Protein AF-A0A644ZUY4-F1 (afdb_monomer_lite)

Organism: NCBI:txid1076179

Sequence (300 aa):
MKKKIIALFIAAILLTSCGQVSMSTPSVPTPTLTNTPTLLPIITLTPNPTPTVEIKTIDQIVCIDEGHLSEESNVGWLSHYMGSLNSEERNIGLVAIYTGNTIDGEFFYAYKPIEMKVKGCLKAGQTLILYMFDNEGKLAATLTGYFPAYTDSGDKLYRQGIFGTFTDELTGKDTPLQLYEDYASGDSLDHEYQTAGVNDDSLIDQAAMNFLIWSATDQKERVAQMIEYPIQVYFGGKRKWIENEAEFLSNYDSIFTTDFKETLKKAVPKHMFAKWSGIMLLSGEVWFNADGKVISLISR

Secondary structure (DSSP, 8-state):
--------------------------------------------------------SGGG------S-----S-TTPEEEEEEEESSSS--EEEEEEEETTEEEEEEEETTEEEEEEEEEEEETTTEEEEEEE-TTS-EEEEEEEE--SB-TTS-B-SSSEEEEEEEETTTTEEEEEEEEEEEEESSBTTBTTGGGT-S-HHHHHHHHHHHHHHHHTT-HHHHHHTEEEEEEEEETTEEEEE-SHHHHHHHHHHHS-HHHHHHHTT--SSS-EEETTEEEETTTTEEE-TTS-EEEEE--

Foldseek 3Di:
DDDDDDDDDDDDDDDDDDDDDDDDDDDDDDDDDPDDPPDDDPPPPDPDPDPPPPDFFQVVDDEDDPDDPPDDDQQQKWFKKFADWQDGDGFKIWTWHDDGQKIWTWIDTLLDPWIWTWIWGHDPLWWIKIFTAGPVRGGFKIWTWTFDQADPVRHGGNVQKIWGWIAGPVVRDITTIIIGGPDMGNAHNQGLAVQLVAPHVVQQLVLLVQLLVCLLVVVLQSNLVLADAQAWEAFPNDIDTQGHSVSCSVCVCRQSDPVLNVQSSSWRSPPFDYHNNFTAIDPRQWTAHNNSGTRYHYDD

pLDDT: mean 78.86, std 22.78, range [28.92, 98.69]

Radius of gyration: 30.03 Å; chains: 1; bounding box: 102×45×78 Å

Structure (mmCIF, N/CA/C/O backbone):
data_AF-A0A644ZUY4-F1
#
_entry.id   AF-A0A644ZUY4-F1
#
loop_
_atom_site.group_PDB
_atom_site.id
_atom_site.type_symbol
_atom_site.label_atom_id
_atom_site.label_alt_id
_atom_site.label_comp_id
_atom_site.label_asym_id
_atom_site.label_entity_id
_atom_site.label_seq_id
_atom_site.pdbx_PDB_ins_code
_atom_site.Cartn_x
_atom_site.Cartn_y
_atom_site.Cartn_z
_atom_site.occupancy
_atom_site.B_iso_or_equiv
_atom_site.auth_seq_id
_atom_site.auth_comp_id
_atom_site.auth_asym_id
_atom_site.auth_atom_id
_atom_site.pdbx_PDB_model_num
ATOM 1 N N . MET A 1 1 ? 24.274 28.456 37.823 1.00 34.94 1 MET A N 1
ATOM 2 C CA . MET A 1 1 ? 25.503 28.044 38.554 1.00 34.94 1 MET A CA 1
ATOM 3 C C . MET A 1 1 ? 25.678 26.548 38.294 1.00 34.94 1 MET A C 1
ATOM 5 O O . MET A 1 1 ? 24.718 25.850 38.541 1.00 34.94 1 MET A O 1
ATOM 9 N N . LYS A 1 2 ? 26.736 25.951 37.736 1.00 36.91 2 LYS A N 1
ATOM 10 C CA . LYS A 1 2 ? 28.136 26.300 37.445 1.00 36.91 2 LYS A CA 1
ATOM 11 C C . LYS A 1 2 ? 28.525 25.680 36.081 1.00 36.91 2 LYS A C 1
ATOM 13 O O . LYS A 1 2 ? 28.140 24.553 35.801 1.00 36.91 2 LYS A O 1
ATOM 18 N N . LYS A 1 3 ? 29.315 26.411 35.285 1.00 37.88 3 LYS A N 1
ATOM 19 C CA . LYS A 1 3 ? 30.086 25.941 34.113 1.00 37.88 3 LYS A CA 1
ATOM 20 C C . LYS A 1 3 ? 31.381 25.244 34.567 1.00 37.88 3 LYS A C 1
ATOM 22 O O . LYS A 1 3 ? 31.987 25.751 35.508 1.00 37.88 3 LYS A O 1
ATOM 27 N N . LYS A 1 4 ? 31.850 24.216 33.840 1.00 42.81 4 LYS A N 1
ATOM 28 C CA . LYS A 1 4 ? 33.272 23.821 33.612 1.00 42.81 4 LYS A CA 1
ATOM 29 C C . LYS A 1 4 ? 33.296 22.984 32.312 1.00 42.81 4 LYS A C 1
ATOM 31 O O . LYS A 1 4 ? 32.555 22.017 32.252 1.00 42.81 4 LYS A O 1
ATOM 36 N N . ILE A 1 5 ? 33.812 23.432 31.161 1.00 37.22 5 ILE A N 1
ATOM 37 C CA . ILE A 1 5 ? 35.198 23.709 30.706 1.00 37.22 5 ILE A CA 1
ATOM 38 C C . ILE A 1 5 ? 36.076 22.444 30.541 1.00 37.22 5 ILE A C 1
ATOM 40 O O . ILE A 1 5 ? 36.592 21.931 31.524 1.00 37.22 5 ILE A O 1
ATOM 44 N N . ILE A 1 6 ? 36.201 22.024 29.266 1.00 37.91 6 ILE A N 1
ATOM 45 C CA . ILE A 1 6 ? 37.397 21.722 28.432 1.00 37.91 6 ILE A CA 1
ATOM 46 C C . ILE A 1 6 ? 38.510 20.820 29.001 1.00 37.91 6 ILE A C 1
ATOM 48 O O . ILE A 1 6 ? 39.174 21.199 29.959 1.00 37.91 6 ILE A O 1
ATOM 52 N N . ALA A 1 7 ? 38.855 19.760 28.250 1.00 34.19 7 ALA A N 1
ATOM 53 C CA . ALA A 1 7 ? 40.250 19.404 27.943 1.00 34.19 7 ALA A CA 1
ATOM 54 C C . ALA A 1 7 ? 40.355 18.544 26.663 1.00 34.19 7 ALA A C 1
ATOM 56 O O . ALA A 1 7 ? 39.844 17.430 26.594 1.00 34.19 7 ALA A O 1
ATOM 57 N N . LEU A 1 8 ? 41.028 19.116 25.664 1.00 33.38 8 LEU A N 1
ATOM 58 C CA . LEU A 1 8 ? 41.489 18.538 24.401 1.00 33.38 8 LEU A CA 1
ATOM 59 C C . LEU A 1 8 ? 42.811 17.786 24.667 1.00 33.38 8 LEU A C 1
ATOM 61 O O . LEU A 1 8 ? 43.670 18.346 25.347 1.00 33.38 8 LEU A O 1
ATOM 65 N N . PHE A 1 9 ? 43.022 16.588 24.114 1.00 33.44 9 PHE A N 1
ATOM 66 C CA . PHE A 1 9 ? 44.341 15.937 24.101 1.00 33.44 9 PHE A CA 1
ATOM 67 C C . PHE A 1 9 ? 44.773 15.650 22.660 1.00 33.44 9 PHE A C 1
ATOM 69 O O . PHE A 1 9 ? 44.249 14.761 21.997 1.00 33.44 9 PHE A O 1
ATOM 76 N N . ILE A 1 10 ? 45.738 16.445 22.195 1.00 36.03 10 ILE A N 1
ATOM 77 C CA . ILE A 1 10 ? 46.526 16.230 20.981 1.00 36.03 10 ILE A CA 1
ATOM 78 C C . ILE A 1 10 ? 47.811 15.525 21.422 1.00 36.03 10 ILE A C 1
ATOM 80 O O . ILE A 1 10 ? 48.526 16.046 22.277 1.00 36.03 10 ILE A O 1
ATOM 84 N N . ALA A 1 11 ? 48.119 14.372 20.833 1.00 34.78 11 ALA A N 1
ATOM 85 C CA . ALA A 1 11 ? 49.417 13.719 20.970 1.00 34.78 11 ALA A CA 1
ATOM 86 C C . ALA A 1 11 ? 50.073 13.627 19.587 1.00 34.78 11 ALA A C 1
ATOM 88 O O . ALA A 1 11 ? 49.680 12.824 18.745 1.00 34.78 11 ALA A O 1
ATOM 89 N N . ALA A 1 12 ? 51.056 14.498 19.362 1.00 33.34 12 ALA A N 1
ATOM 90 C CA . ALA A 1 12 ? 51.972 14.453 18.233 1.00 33.34 12 ALA A CA 1
ATOM 91 C C . ALA A 1 12 ? 53.143 13.518 18.573 1.00 33.34 12 ALA A C 1
ATOM 93 O O . ALA A 1 12 ? 53.769 13.675 19.621 1.00 33.34 12 ALA A O 1
ATOM 94 N N . ILE A 1 13 ? 53.458 12.574 17.683 1.00 39.03 13 ILE A N 1
ATOM 95 C CA . ILE A 1 13 ? 54.671 11.751 17.761 1.00 39.03 13 ILE A CA 1
ATOM 96 C C . ILE A 1 13 ? 55.547 12.090 16.552 1.00 39.03 13 ILE A C 1
ATOM 98 O O . ILE A 1 13 ? 55.204 11.807 15.408 1.00 39.03 13 ILE A O 1
ATOM 102 N N . LEU A 1 14 ? 56.677 12.734 16.848 1.00 35.25 14 LEU A N 1
ATOM 103 C CA . LEU A 1 14 ? 57.824 12.955 15.971 1.00 35.25 14 LEU A CA 1
ATOM 104 C C . LEU A 1 14 ? 58.746 11.734 16.043 1.00 35.25 14 LEU A C 1
ATOM 106 O O . LEU A 1 14 ? 59.187 11.388 17.137 1.00 35.25 14 LEU A O 1
ATOM 110 N N . LEU A 1 15 ? 59.119 11.160 14.897 1.00 35.47 15 LEU A N 1
ATOM 111 C CA . LEU A 1 15 ? 60.299 10.297 14.776 1.00 35.47 15 LEU A CA 1
ATOM 112 C C . LEU A 1 15 ? 61.090 10.643 13.504 1.00 35.47 15 LEU A C 1
ATOM 114 O O . LEU A 1 15 ? 60.726 10.294 12.388 1.00 35.47 15 LEU A O 1
ATOM 118 N N . THR A 1 16 ? 62.139 11.431 13.748 1.00 36.72 16 THR A N 1
ATOM 119 C CA . THR A 1 16 ? 63.525 11.356 13.244 1.00 36.72 16 THR A CA 1
ATOM 120 C C . THR A 1 16 ? 63.824 10.730 11.879 1.00 36.72 16 THR A C 1
ATOM 122 O O . THR A 1 16 ? 63.635 9.538 11.646 1.00 36.72 16 THR A O 1
ATOM 125 N N . SER A 1 17 ? 64.464 11.556 11.047 1.00 32.34 17 SER A N 1
ATOM 126 C CA . SER A 1 17 ? 65.177 11.215 9.822 1.00 32.34 17 SER A CA 1
ATOM 127 C C . SER A 1 17 ? 66.491 10.465 10.085 1.00 32.34 17 SER A C 1
ATOM 129 O O . SER A 1 17 ? 67.258 10.816 10.978 1.00 32.34 17 SER A O 1
ATOM 131 N N . CYS A 1 18 ? 66.794 9.499 9.219 1.00 36.34 18 CYS A N 1
ATOM 132 C CA . CYS A 1 18 ? 68.151 9.032 8.945 1.00 36.34 18 CYS A CA 1
ATO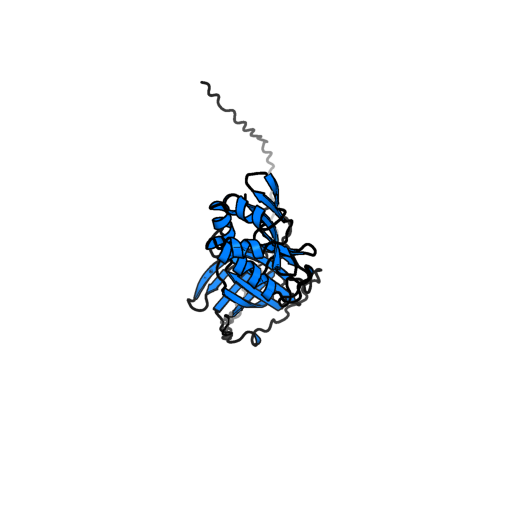M 133 C C . CYS A 1 18 ? 68.367 9.117 7.432 1.00 36.34 18 CYS A C 1
ATOM 135 O O . CYS A 1 18 ? 67.648 8.483 6.663 1.00 36.34 18 CYS A O 1
ATOM 137 N N . GLY A 1 19 ? 69.330 9.935 7.007 1.00 35.06 19 GLY A N 1
ATOM 138 C CA . GLY A 1 19 ? 69.799 9.978 5.626 1.00 35.06 19 GLY A CA 1
ATOM 139 C C . GLY A 1 19 ? 70.942 8.991 5.397 1.00 35.06 19 GLY A C 1
ATOM 140 O O . GLY A 1 19 ? 71.761 8.796 6.290 1.00 35.06 19 GLY A O 1
ATOM 141 N N . GLN A 1 20 ? 71.032 8.433 4.188 1.00 39.75 20 GLN A N 1
ATOM 142 C CA . GLN A 1 20 ? 72.274 7.920 3.595 1.00 39.75 20 GLN A CA 1
ATOM 143 C C . GLN A 1 20 ? 72.245 8.212 2.084 1.00 39.75 20 GLN A C 1
ATOM 145 O O . GLN A 1 20 ? 71.268 7.908 1.412 1.00 39.75 20 GLN A O 1
ATOM 150 N N . VAL A 1 21 ? 73.112 9.117 1.621 1.00 35.00 21 VAL A N 1
ATOM 151 C CA . VAL A 1 21 ? 74.404 8.876 0.940 1.00 35.00 21 VAL A CA 1
ATOM 152 C C . VAL A 1 21 ? 74.243 8.315 -0.478 1.00 35.00 21 VAL A C 1
ATOM 154 O O . VAL A 1 21 ? 73.931 7.152 -0.699 1.00 35.00 21 VAL A O 1
ATOM 157 N N . SER A 1 22 ? 74.522 9.212 -1.423 1.00 34.12 22 SER A N 1
ATOM 158 C CA . SER A 1 22 ? 74.685 8.996 -2.858 1.00 34.12 22 SER A CA 1
ATOM 159 C C . SER A 1 22 ? 75.974 8.220 -3.152 1.00 34.12 22 SER A C 1
ATOM 161 O O . SER A 1 22 ? 77.044 8.604 -2.677 1.00 34.12 22 SER A O 1
ATOM 163 N N . MET A 1 23 ? 75.882 7.171 -3.971 1.00 34.59 23 MET A N 1
ATOM 164 C CA . MET A 1 23 ? 77.017 6.619 -4.712 1.00 34.59 23 MET A CA 1
ATOM 165 C C . MET A 1 23 ? 76.659 6.557 -6.196 1.00 34.59 23 MET A C 1
ATOM 167 O O . MET A 1 23 ? 75.739 5.856 -6.612 1.00 34.59 23 MET A O 1
ATOM 171 N N . SER A 1 24 ? 77.401 7.328 -6.982 1.00 33.97 24 SER A N 1
ATOM 172 C CA . SER A 1 24 ? 77.383 7.348 -8.4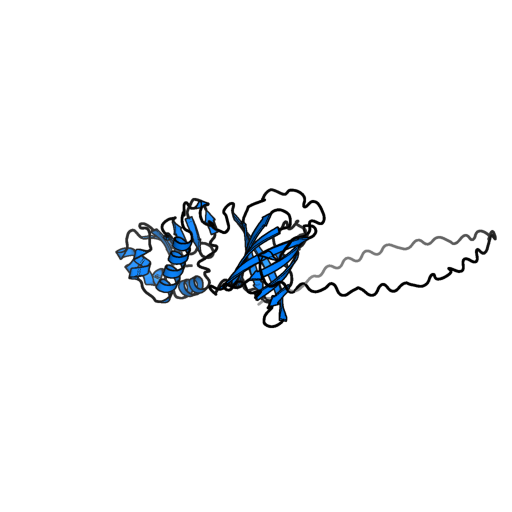37 1.00 33.97 24 SER A CA 1
ATOM 173 C C . SER A 1 24 ? 78.076 6.107 -9.004 1.00 33.97 24 SER A C 1
ATOM 175 O O . SER A 1 24 ? 79.171 5.742 -8.580 1.00 33.97 24 SER A O 1
ATOM 177 N N . THR A 1 25 ? 77.461 5.485 -10.009 1.00 36.12 25 THR A N 1
ATOM 178 C CA . THR A 1 25 ? 78.106 4.483 -10.872 1.00 36.12 25 THR A CA 1
ATOM 179 C C . THR A 1 25 ? 78.091 4.953 -12.332 1.00 36.12 25 THR A C 1
ATOM 181 O O . THR A 1 25 ? 77.241 5.770 -12.695 1.00 36.12 25 THR A O 1
ATOM 184 N N . PRO A 1 26 ? 79.069 4.530 -13.157 1.00 34.84 26 PRO A N 1
ATOM 185 C CA . PRO A 1 26 ? 79.367 5.155 -14.441 1.00 34.84 26 PRO A CA 1
ATOM 186 C C . PRO A 1 26 ? 78.439 4.683 -15.566 1.00 34.84 26 PRO A C 1
ATOM 188 O O . PRO A 1 26 ? 77.952 3.555 -15.579 1.00 34.84 26 PRO A O 1
ATOM 191 N N . SER A 1 27 ? 78.255 5.575 -16.534 1.00 34.84 27 SER A N 1
ATOM 192 C CA . SER A 1 27 ? 77.420 5.451 -17.725 1.00 34.84 27 SER A CA 1
ATOM 193 C C . SER A 1 27 ? 77.931 4.420 -18.741 1.00 34.84 27 SER A C 1
ATOM 195 O O . SER A 1 27 ? 79.080 4.465 -19.178 1.00 34.84 27 SER A O 1
ATOM 197 N N . VAL A 1 28 ? 77.026 3.549 -19.195 1.00 37.66 28 VAL A N 1
ATOM 198 C CA . VAL A 1 28 ? 77.184 2.692 -20.383 1.00 37.66 28 VAL A CA 1
ATOM 199 C C . VAL A 1 28 ? 76.315 3.276 -21.510 1.00 37.66 28 VAL A C 1
ATOM 201 O O . VAL A 1 28 ? 75.136 3.533 -21.262 1.00 37.66 28 VAL A O 1
ATOM 204 N N . PRO A 1 29 ? 76.834 3.520 -22.731 1.00 42.44 29 PRO A N 1
ATOM 205 C CA . PRO A 1 29 ? 76.048 4.108 -23.812 1.00 42.44 29 PRO A CA 1
ATOM 206 C C . PRO A 1 29 ? 75.476 3.027 -24.734 1.00 42.44 29 PRO A C 1
ATOM 208 O O . PRO A 1 29 ? 76.241 2.287 -25.350 1.00 42.44 29 PRO A O 1
ATOM 211 N N . THR A 1 30 ? 74.151 2.942 -24.892 1.00 30.55 30 THR A N 1
ATOM 212 C CA . THR A 1 30 ? 73.496 2.229 -26.016 1.00 30.55 30 THR A CA 1
ATOM 213 C C . THR A 1 30 ? 71.993 2.568 -26.076 1.00 30.55 30 THR A C 1
ATOM 215 O O . THR A 1 30 ? 71.407 2.869 -25.041 1.00 30.55 30 THR A O 1
ATOM 218 N N . PRO A 1 31 ? 71.308 2.376 -27.214 1.00 33.66 31 PRO A N 1
ATOM 219 C CA . PRO A 1 31 ? 71.298 3.169 -28.440 1.00 33.66 31 PRO A CA 1
ATOM 220 C C . PRO A 1 31 ? 69.996 3.992 -28.584 1.00 33.66 31 PRO A C 1
ATOM 222 O O . PRO A 1 31 ? 68.940 3.630 -28.069 1.00 33.66 31 PRO A O 1
ATOM 225 N N . THR A 1 32 ? 70.044 5.080 -29.351 1.00 34.19 32 THR A N 1
ATOM 226 C CA . THR A 1 32 ? 68.862 5.877 -29.709 1.00 34.19 32 THR A CA 1
ATOM 227 C C . THR A 1 32 ? 67.958 5.095 -30.668 1.00 34.19 32 THR A C 1
ATOM 229 O O . THR A 1 32 ? 68.293 4.925 -31.839 1.00 34.19 32 THR A O 1
ATOM 232 N N . LEU A 1 33 ? 66.803 4.631 -30.185 1.00 33.84 33 LEU A N 1
ATOM 233 C CA . LEU A 1 33 ? 65.704 4.149 -31.024 1.00 33.84 33 LEU A CA 1
ATOM 234 C C . LEU A 1 33 ? 64.798 5.331 -31.379 1.00 33.84 33 LEU A C 1
ATOM 236 O O . LEU A 1 33 ? 63.979 5.776 -30.574 1.00 33.84 33 LEU A O 1
ATOM 240 N N . THR A 1 34 ? 64.946 5.840 -32.598 1.00 35.91 34 THR A N 1
ATOM 241 C CA . THR A 1 34 ? 64.038 6.827 -33.188 1.00 35.91 34 THR A CA 1
ATOM 242 C C . THR A 1 34 ? 62.746 6.126 -33.610 1.00 35.91 34 THR A C 1
ATOM 244 O O . THR A 1 34 ? 62.565 5.777 -34.772 1.00 35.91 34 THR A O 1
ATOM 247 N N . ASN A 1 35 ? 61.842 5.893 -32.660 1.00 37.97 35 ASN A N 1
ATOM 248 C CA . ASN A 1 35 ? 60.468 5.510 -32.969 1.00 37.97 35 ASN A CA 1
ATOM 249 C C . ASN A 1 35 ? 59.653 6.786 -33.188 1.00 37.97 35 ASN A C 1
ATOM 251 O O . ASN A 1 35 ? 59.146 7.383 -32.242 1.00 37.97 35 ASN A O 1
ATOM 255 N N . THR A 1 36 ? 59.541 7.219 -34.441 1.00 37.97 36 THR A N 1
ATOM 256 C CA . THR A 1 36 ? 58.477 8.137 -34.855 1.00 37.97 36 THR A CA 1
ATOM 257 C C . THR A 1 36 ? 57.190 7.317 -34.964 1.00 37.97 36 THR A C 1
ATOM 259 O O . THR A 1 36 ? 57.112 6.470 -35.855 1.00 37.97 36 THR A O 1
ATOM 262 N N . PRO A 1 37 ? 56.176 7.510 -34.102 1.00 36.94 37 PRO A N 1
ATOM 263 C CA . PRO A 1 37 ? 54.881 6.894 -34.332 1.00 36.94 37 PRO A CA 1
ATOM 264 C C . PRO A 1 37 ? 54.262 7.550 -35.568 1.00 36.94 37 PRO A C 1
ATOM 266 O O . PRO A 1 37 ? 53.928 8.735 -35.565 1.00 36.94 37 PRO A O 1
ATOM 269 N N . THR A 1 38 ? 54.131 6.790 -36.652 1.00 36.50 38 THR A N 1
ATOM 270 C CA . THR A 1 38 ? 53.271 7.172 -37.770 1.00 36.50 38 THR A CA 1
ATOM 271 C C . THR A 1 38 ? 51.838 7.176 -37.246 1.00 36.50 38 THR A C 1
ATOM 273 O O . THR A 1 38 ? 51.263 6.120 -36.990 1.00 36.50 38 THR A O 1
ATOM 276 N N . LEU A 1 39 ? 51.282 8.369 -37.023 1.00 34.56 39 LEU A N 1
ATOM 277 C CA . LEU A 1 39 ? 49.869 8.552 -36.706 1.00 34.56 39 LEU A CA 1
ATOM 278 C C . LEU A 1 39 ? 49.050 7.997 -37.877 1.00 34.56 39 LEU A C 1
ATOM 280 O O . LEU A 1 39 ? 48.973 8.613 -38.939 1.00 34.56 39 LEU A O 1
ATOM 284 N N . LEU A 1 40 ? 48.460 6.815 -37.691 1.00 37.16 40 LEU A N 1
ATOM 285 C CA . LEU A 1 40 ? 47.359 6.367 -38.534 1.00 37.16 40 LEU A CA 1
ATOM 286 C C . LEU A 1 40 ? 46.214 7.382 -38.381 1.00 37.16 40 LEU A C 1
ATOM 288 O O . LEU A 1 40 ? 45.995 7.877 -37.271 1.00 37.16 40 LEU A O 1
ATOM 292 N N . PRO A 1 41 ? 45.494 7.723 -39.463 1.00 36.84 41 PRO A N 1
ATOM 293 C CA . PRO A 1 41 ? 44.381 8.653 -39.375 1.00 36.84 41 PRO A CA 1
ATOM 294 C C . PRO A 1 41 ? 43.359 8.124 -38.367 1.00 36.84 41 PRO A C 1
ATOM 296 O O . PRO A 1 41 ? 42.880 6.996 -38.478 1.00 36.84 41 PRO A O 1
ATOM 299 N N . ILE A 1 42 ? 43.046 8.953 -37.371 1.00 32.31 42 ILE A N 1
ATOM 300 C CA . ILE A 1 42 ? 41.944 8.724 -36.442 1.00 32.31 42 ILE A CA 1
ATOM 301 C C . ILE A 1 42 ? 40.672 8.728 -37.288 1.00 32.31 42 ILE A C 1
ATOM 303 O O . ILE A 1 42 ? 40.206 9.785 -37.711 1.00 32.31 42 ILE A O 1
ATOM 307 N N . ILE A 1 43 ? 40.123 7.546 -37.565 1.00 30.97 43 ILE A N 1
ATOM 308 C CA . ILE A 1 43 ? 38.757 7.428 -38.065 1.00 30.97 43 ILE A CA 1
ATOM 309 C C . ILE A 1 43 ? 37.873 7.868 -36.904 1.00 30.97 43 ILE A C 1
ATOM 311 O O . ILE A 1 43 ? 37.665 7.130 -35.943 1.00 30.97 43 ILE A O 1
ATOM 315 N N . THR A 1 44 ? 37.409 9.112 -36.958 1.00 28.92 44 THR A N 1
ATOM 316 C CA . THR A 1 44 ? 36.373 9.603 -36.059 1.00 28.92 44 THR A CA 1
ATOM 317 C C . THR A 1 44 ? 35.096 8.862 -36.435 1.00 28.92 44 THR A C 1
ATOM 319 O O . THR A 1 44 ? 34.416 9.229 -37.389 1.00 28.92 44 THR A O 1
ATOM 322 N N . LEU A 1 45 ? 34.802 7.767 -35.734 1.00 30.41 45 LEU A N 1
ATOM 323 C CA . LEU A 1 45 ? 33.467 7.189 -35.755 1.00 30.41 45 LEU A CA 1
ATOM 324 C C . LEU A 1 45 ? 32.564 8.210 -35.067 1.00 30.41 45 LEU A C 1
ATOM 326 O O . LEU A 1 45 ? 32.542 8.318 -33.843 1.00 30.41 45 LEU A O 1
ATOM 330 N N . THR A 1 46 ? 31.872 9.019 -35.863 1.00 31.61 46 THR A N 1
ATOM 331 C CA . THR A 1 46 ? 30.707 9.753 -35.385 1.00 31.61 46 THR A CA 1
ATOM 332 C C . THR A 1 46 ? 29.752 8.728 -34.771 1.00 31.61 46 THR A C 1
ATOM 334 O O . THR A 1 46 ? 29.420 7.752 -35.451 1.00 31.61 46 THR A O 1
ATOM 337 N N . PRO A 1 47 ? 29.320 8.886 -33.504 1.00 35.03 47 PRO A N 1
ATOM 338 C CA . PRO A 1 47 ? 28.265 8.043 -32.971 1.00 35.03 47 PRO A CA 1
ATOM 339 C C . PRO A 1 47 ? 27.040 8.272 -33.852 1.00 35.03 47 PRO A C 1
ATOM 341 O O . PRO A 1 47 ? 26.498 9.376 -33.919 1.00 35.03 47 PRO A O 1
ATOM 344 N N . ASN A 1 48 ? 26.666 7.240 -34.602 1.00 31.30 48 ASN A N 1
ATOM 345 C CA . ASN A 1 48 ? 25.412 7.217 -35.329 1.00 31.30 48 ASN A CA 1
ATOM 346 C C . ASN A 1 48 ? 24.311 7.437 -34.278 1.00 31.30 48 ASN A C 1
ATOM 348 O O . ASN A 1 48 ? 24.322 6.704 -33.284 1.00 31.30 48 ASN A O 1
ATOM 352 N N . PRO A 1 49 ? 23.423 8.439 -34.408 1.00 34.94 49 PRO A N 1
ATOM 353 C CA . PRO A 1 49 ? 22.338 8.601 -33.456 1.00 34.94 49 PRO A CA 1
ATOM 354 C C . PRO A 1 49 ? 21.523 7.313 -33.480 1.00 34.94 49 PRO A C 1
ATOM 356 O O . PRO A 1 49 ? 20.923 6.967 -34.499 1.00 34.94 49 PRO A O 1
ATOM 359 N N . THR A 1 50 ? 21.557 6.571 -32.374 1.00 33.94 50 THR A N 1
ATOM 360 C CA . THR A 1 50 ? 20.640 5.461 -32.148 1.00 33.94 50 THR A CA 1
ATOM 361 C C . THR A 1 50 ? 19.240 6.014 -32.395 1.00 33.94 50 THR A C 1
ATOM 363 O O . THR A 1 50 ? 18.885 7.001 -31.746 1.00 33.94 50 THR A O 1
ATOM 366 N N . PRO A 1 51 ? 18.463 5.473 -33.350 1.00 35.06 51 PRO A N 1
ATOM 367 C CA . PRO A 1 51 ? 17.101 5.929 -33.540 1.00 35.06 51 PRO A CA 1
ATOM 368 C C . PRO A 1 51 ? 16.370 5.715 -32.218 1.00 35.06 51 PRO A C 1
ATOM 370 O O . PRO A 1 51 ? 16.254 4.583 -31.747 1.00 35.06 51 PRO A O 1
ATOM 373 N N . THR A 1 52 ? 15.941 6.809 -31.592 1.00 40.72 52 THR A N 1
ATOM 374 C CA . THR A 1 52 ? 15.072 6.770 -30.423 1.00 40.72 52 THR A CA 1
ATOM 375 C C . THR A 1 52 ? 13.782 6.112 -30.887 1.00 40.72 52 THR A C 1
ATOM 377 O O . THR A 1 52 ? 12.979 6.730 -31.584 1.00 40.72 52 THR A O 1
ATOM 380 N N . VAL A 1 53 ? 13.632 4.818 -30.612 1.00 52.22 53 VAL A N 1
ATOM 381 C CA . VAL A 1 53 ? 12.382 4.107 -30.866 1.00 52.22 53 VAL A CA 1
ATOM 382 C C . VAL A 1 53 ? 11.334 4.800 -30.005 1.00 52.22 53 VAL A C 1
ATOM 384 O O . VAL A 1 53 ? 11.418 4.768 -28.781 1.00 52.22 53 VAL A O 1
ATOM 387 N N . GLU A 1 54 ? 10.394 5.492 -30.645 1.00 67.00 54 GLU A N 1
ATOM 388 C CA . GLU A 1 54 ? 9.244 6.091 -29.974 1.00 67.00 54 GLU A CA 1
ATOM 389 C C . GLU A 1 54 ? 8.364 4.934 -29.480 1.00 67.00 54 GLU A C 1
ATOM 391 O O . GLU A 1 54 ? 7.630 4.325 -30.260 1.00 67.00 54 GLU A O 1
ATOM 396 N N . ILE A 1 55 ? 8.511 4.561 -28.207 1.00 67.38 55 ILE A N 1
ATOM 397 C CA . ILE A 1 55 ? 7.716 3.500 -27.583 1.00 67.38 55 ILE A CA 1
ATOM 398 C C . ILE A 1 55 ? 6.291 4.028 -27.424 1.00 67.38 55 ILE A C 1
ATOM 400 O O . ILE A 1 55 ? 6.057 5.002 -26.713 1.00 67.38 55 ILE A O 1
ATOM 404 N N . LYS A 1 56 ? 5.336 3.393 -28.106 1.00 66.56 56 LYS A N 1
ATOM 405 C CA . LYS A 1 56 ? 3.918 3.783 -28.090 1.00 66.56 56 LYS A CA 1
ATOM 406 C C . LYS A 1 56 ? 3.068 2.882 -27.214 1.00 66.56 56 LYS A C 1
ATOM 408 O O . LYS A 1 56 ? 2.063 3.351 -26.697 1.00 66.56 56 LYS A O 1
ATOM 413 N N . THR A 1 57 ? 3.448 1.615 -27.060 1.00 79.75 57 THR A N 1
ATOM 414 C CA . THR A 1 57 ? 2.667 0.625 -26.309 1.00 79.75 57 THR A CA 1
ATOM 415 C C . THR A 1 57 ? 3.564 -0.296 -25.492 1.00 79.75 57 THR A C 1
ATOM 417 O O . THR A 1 57 ? 4.706 -0.564 -25.868 1.00 79.75 57 THR A O 1
ATOM 420 N N . ILE A 1 58 ? 3.010 -0.848 -24.412 1.00 81.94 58 ILE A N 1
ATOM 421 C CA . ILE A 1 58 ? 3.707 -1.765 -23.499 1.00 81.94 58 ILE A CA 1
ATOM 422 C C . ILE A 1 58 ? 4.320 -2.981 -24.220 1.00 81.94 58 ILE A C 1
ATOM 424 O O . ILE A 1 58 ? 5.448 -3.379 -23.936 1.00 81.94 58 ILE A O 1
ATOM 428 N N . ASP A 1 59 ? 3.645 -3.515 -25.240 1.00 82.38 59 ASP A N 1
ATOM 429 C CA . ASP A 1 59 ? 4.102 -4.693 -25.995 1.00 82.38 59 ASP A CA 1
ATOM 430 C C . ASP A 1 59 ? 5.343 -4.456 -26.867 1.00 82.38 59 ASP A C 1
ATOM 432 O O . ASP A 1 59 ? 5.972 -5.409 -27.322 1.00 82.38 59 ASP A O 1
ATOM 436 N N . GLN A 1 60 ? 5.719 -3.198 -27.107 1.00 82.56 60 GLN A N 1
ATOM 437 C CA . GLN A 1 60 ? 6.900 -2.862 -27.908 1.00 82.56 60 GLN A CA 1
ATOM 438 C C . GLN A 1 60 ? 8.205 -2.954 -27.109 1.00 82.56 60 GLN A C 1
ATOM 440 O O . GLN A 1 60 ? 9.287 -2.888 -27.695 1.00 82.56 60 GLN A O 1
ATOM 445 N N . ILE A 1 61 ? 8.124 -3.104 -25.785 1.00 83.12 61 ILE A N 1
ATOM 446 C CA . ILE A 1 61 ? 9.295 -3.189 -24.915 1.00 83.12 61 ILE A CA 1
ATOM 447 C C . ILE A 1 61 ? 9.824 -4.622 -24.928 1.00 83.12 61 ILE A C 1
ATOM 449 O O . ILE A 1 61 ? 9.174 -5.547 -24.438 1.00 83.12 61 ILE A O 1
ATOM 453 N N . VAL A 1 62 ? 11.031 -4.784 -25.470 1.00 81.81 62 VAL A N 1
ATOM 454 C CA . VAL A 1 62 ? 11.754 -6.058 -25.532 1.00 81.81 62 VAL A CA 1
ATOM 455 C C . VAL A 1 62 ? 13.114 -5.895 -24.864 1.00 81.81 62 VAL A C 1
ATOM 457 O O . VAL A 1 62 ? 13.923 -5.060 -25.274 1.00 81.81 62 VAL A O 1
ATOM 460 N N . CYS A 1 63 ? 13.380 -6.712 -23.847 1.00 82.50 63 CYS A N 1
ATOM 461 C CA . CYS A 1 63 ? 14.646 -6.706 -23.127 1.00 82.50 63 CYS A CA 1
ATOM 462 C C . CYS A 1 63 ? 15.648 -7.637 -23.805 1.00 82.50 63 CYS A C 1
ATOM 464 O O . CYS A 1 63 ? 15.470 -8.853 -23.828 1.00 82.50 63 CYS A O 1
ATOM 466 N N . ILE A 1 64 ? 16.717 -7.069 -24.359 1.00 73.19 64 ILE A N 1
ATOM 467 C CA . ILE A 1 64 ? 17.807 -7.856 -24.942 1.00 73.19 64 ILE A CA 1
ATOM 468 C C . ILE A 1 64 ? 18.646 -8.429 -23.796 1.00 73.19 64 ILE A C 1
ATOM 470 O O . ILE A 1 64 ? 19.058 -7.699 -22.893 1.00 73.19 64 ILE A O 1
ATOM 474 N N . ASP A 1 65 ? 18.852 -9.743 -23.811 1.00 63.06 65 ASP A N 1
ATOM 475 C CA . ASP A 1 65 ? 19.670 -10.444 -22.825 1.00 63.06 65 ASP A CA 1
ATOM 476 C C . ASP A 1 65 ? 21.161 -10.212 -23.129 1.00 63.06 65 ASP A C 1
ATOM 478 O O . ASP A 1 65 ? 21.653 -10.597 -24.190 1.00 63.06 65 ASP A O 1
ATOM 482 N N . GLU A 1 66 ? 21.872 -9.538 -22.221 1.00 56.72 66 GLU A N 1
ATOM 483 C CA . GLU A 1 66 ? 23.310 -9.245 -22.353 1.00 56.72 66 GLU A CA 1
ATOM 484 C C . GLU A 1 66 ? 24.194 -10.190 -21.517 1.00 56.72 66 GLU A C 1
ATOM 486 O O . GLU A 1 66 ? 25.403 -9.980 -21.412 1.00 56.72 66 GLU A O 1
ATOM 491 N N . GLY A 1 67 ? 23.629 -11.267 -20.961 1.00 52.09 67 GLY A N 1
ATOM 492 C CA . GLY A 1 67 ? 24.383 -12.295 -20.244 1.00 52.09 67 GLY A CA 1
ATOM 493 C C . GLY A 1 67 ? 23.829 -12.588 -18.854 1.00 52.09 67 GLY A C 1
ATOM 494 O O . GLY A 1 67 ? 23.242 -11.726 -18.203 1.00 52.09 67 GLY A O 1
ATOM 495 N N . HIS A 1 68 ? 24.039 -13.838 -18.424 1.00 45.72 68 HIS A N 1
ATOM 496 C CA . HIS A 1 68 ? 23.437 -14.466 -17.246 1.00 45.72 68 HIS A CA 1
ATOM 497 C C . HIS A 1 68 ? 23.379 -13.557 -16.013 1.00 45.72 68 HIS A C 1
ATOM 499 O O . HIS A 1 68 ? 24.383 -13.312 -15.342 1.00 45.72 68 HIS A O 1
ATOM 505 N N . LEU A 1 69 ? 22.158 -13.151 -15.672 1.00 50.50 69 LEU A N 1
ATOM 506 C CA . LEU A 1 69 ? 21.805 -12.753 -14.320 1.00 50.50 69 LEU A CA 1
ATOM 507 C C . LEU A 1 69 ? 21.919 -14.011 -13.456 1.00 50.50 69 LEU A C 1
ATOM 509 O O . LEU A 1 69 ? 21.197 -14.981 -13.681 1.00 50.50 69 LEU A O 1
ATOM 513 N N . SER A 1 70 ? 22.881 -14.032 -12.535 1.00 46.97 70 SER A N 1
ATOM 514 C CA . SER A 1 70 ? 23.059 -15.146 -11.606 1.00 46.97 70 SER A CA 1
ATOM 515 C C . SER A 1 70 ? 21.749 -15.406 -10.863 1.00 46.97 70 SER A C 1
ATOM 517 O O . SER A 1 70 ? 21.176 -14.482 -10.286 1.00 46.97 70 SER A O 1
ATOM 519 N N . GLU A 1 71 ? 21.283 -16.655 -10.921 1.00 53.28 71 GLU A N 1
ATOM 520 C CA . GLU A 1 71 ? 20.108 -17.152 -10.208 1.00 53.28 71 GLU A CA 1
ATOM 521 C C . GLU A 1 71 ? 20.168 -16.749 -8.729 1.00 53.28 71 GLU A C 1
ATOM 523 O O . GLU A 1 71 ? 21.015 -17.240 -7.984 1.00 53.28 71 GLU A O 1
ATOM 528 N N . GLU A 1 72 ? 19.260 -15.878 -8.288 1.00 50.88 72 GLU A N 1
ATOM 529 C CA . GLU A 1 72 ? 19.064 -15.581 -6.868 1.00 50.88 72 GLU A CA 1
ATOM 530 C C . GLU A 1 72 ? 17.569 -15.650 -6.512 1.00 50.88 72 GLU A C 1
ATOM 532 O O . GLU A 1 72 ? 16.769 -14.778 -6.841 1.00 50.88 72 GLU A O 1
ATOM 537 N N . SER A 1 73 ? 17.231 -16.787 -5.896 1.00 46.41 73 SER A N 1
ATOM 538 C CA . SER A 1 73 ? 16.180 -17.146 -4.921 1.00 46.41 73 SER A CA 1
ATOM 539 C C . SER A 1 73 ? 14.741 -16.606 -4.954 1.00 46.41 73 SER A C 1
ATOM 541 O O . SER A 1 73 ? 13.926 -17.220 -4.278 1.00 46.41 73 SER A O 1
ATOM 543 N N . ASN A 1 74 ? 14.368 -15.576 -5.715 1.00 52.31 74 ASN A N 1
ATOM 544 C CA . ASN A 1 74 ? 13.024 -14.967 -5.638 1.00 52.31 74 ASN A CA 1
ATOM 545 C C . ASN A 1 74 ? 12.376 -14.717 -7.014 1.00 52.31 74 ASN A C 1
ATOM 547 O O . ASN A 1 74 ? 11.599 -13.778 -7.182 1.00 52.31 74 ASN A O 1
ATOM 551 N N . VAL A 1 75 ? 12.689 -15.539 -8.023 1.00 55.66 75 VAL A N 1
ATOM 552 C CA . VAL A 1 75 ? 11.987 -15.467 -9.317 1.00 55.66 75 VAL A CA 1
ATOM 553 C C . VAL A 1 75 ? 10.488 -15.661 -9.071 1.00 55.66 75 VAL A C 1
ATOM 555 O O . VAL A 1 75 ? 10.083 -16.660 -8.479 1.00 55.66 75 VAL A O 1
ATOM 558 N N . GLY A 1 76 ? 9.683 -14.693 -9.507 1.00 64.69 76 GLY A N 1
ATOM 559 C CA . GLY A 1 76 ? 8.229 -14.719 -9.354 1.00 64.69 76 GLY A CA 1
ATOM 560 C C . GLY A 1 76 ? 7.671 -14.103 -8.066 1.00 64.69 76 GLY A C 1
ATOM 561 O O . GLY A 1 76 ? 6.457 -14.101 -7.915 1.00 64.69 76 GLY A O 1
ATOM 562 N N . TRP A 1 77 ? 8.505 -13.577 -7.162 1.00 81.69 77 TRP A N 1
ATOM 563 C CA . TRP A 1 77 ? 8.023 -12.793 -6.016 1.00 81.69 77 TRP A CA 1
ATOM 564 C C . TRP A 1 77 ? 7.794 -11.334 -6.415 1.00 81.69 77 TRP A C 1
ATOM 566 O O . TRP A 1 77 ? 8.541 -10.777 -7.225 1.00 81.69 77 TRP A O 1
ATOM 576 N N . LEU A 1 78 ? 6.798 -10.708 -5.796 1.00 88.62 78 LEU A N 1
ATOM 577 C CA . LEU A 1 78 ? 6.588 -9.268 -5.861 1.00 88.62 78 LEU A CA 1
ATOM 578 C C . LEU A 1 78 ? 7.517 -8.578 -4.866 1.00 88.62 78 LEU A C 1
ATOM 580 O O . LEU A 1 78 ? 7.453 -8.848 -3.664 1.00 88.62 78 LEU A O 1
ATOM 584 N N . SER A 1 79 ? 8.338 -7.657 -5.357 1.00 90.19 79 SER A N 1
ATOM 585 C CA . SER A 1 79 ? 9.055 -6.691 -4.528 1.00 90.19 79 SER A CA 1
ATOM 586 C C . SER A 1 79 ? 8.247 -5.402 -4.456 1.00 90.19 79 SER A C 1
ATOM 588 O O . SER A 1 79 ? 8.000 -4.762 -5.481 1.00 90.19 79 SER A O 1
ATOM 590 N N . HIS A 1 80 ? 7.865 -5.015 -3.243 1.00 91.00 80 HIS A N 1
ATOM 591 C CA . HIS A 1 80 ? 7.148 -3.778 -2.965 1.00 91.00 80 HIS A CA 1
ATOM 592 C C . HIS A 1 80 ? 8.140 -2.712 -2.536 1.00 91.00 80 HIS A C 1
ATOM 594 O O . HIS A 1 80 ? 8.883 -2.880 -1.570 1.00 91.00 80 HIS A O 1
ATOM 600 N N . TYR A 1 81 ? 8.148 -1.600 -3.254 1.00 92.19 81 TYR A N 1
ATOM 601 C CA . TYR A 1 81 ? 9.005 -0.459 -2.994 1.00 92.19 81 TYR A CA 1
ATOM 602 C C . TYR A 1 81 ? 8.172 0.758 -2.642 1.00 92.19 81 TYR A C 1
ATOM 604 O O . TYR A 1 81 ? 7.166 1.038 -3.287 1.00 92.19 81 TYR A O 1
ATOM 612 N N . MET A 1 82 ? 8.660 1.543 -1.689 1.00 90.50 82 MET A N 1
ATOM 613 C CA . MET A 1 82 ? 8.076 2.822 -1.307 1.00 90.50 82 MET A CA 1
ATOM 614 C C . MET A 1 82 ? 9.158 3.891 -1.254 1.00 90.50 82 MET A C 1
ATOM 616 O O . MET A 1 82 ? 10.277 3.653 -0.792 1.00 90.50 82 MET A O 1
ATOM 620 N N . GLY A 1 83 ? 8.829 5.101 -1.685 1.00 91.19 83 GLY A N 1
ATOM 621 C CA . GLY A 1 83 ? 9.800 6.182 -1.709 1.00 91.19 83 GLY A CA 1
ATOM 622 C C . GLY A 1 83 ? 9.249 7.464 -2.293 1.00 91.19 83 GLY A C 1
ATOM 623 O O . GLY A 1 83 ? 8.059 7.751 -2.161 1.00 91.19 83 GLY A O 1
ATOM 624 N N . SER A 1 84 ? 10.123 8.262 -2.885 1.00 91.38 84 SER A N 1
ATOM 625 C CA . SER A 1 84 ? 9.853 9.666 -3.141 1.00 91.38 84 SER A CA 1
ATOM 626 C C . SER A 1 84 ? 10.418 10.171 -4.464 1.00 91.38 84 SER A C 1
ATOM 628 O O . SER A 1 84 ? 11.438 9.709 -4.981 1.00 91.38 84 SER A O 1
ATOM 630 N N . LEU A 1 85 ? 9.747 11.201 -4.977 1.00 90.00 85 LEU A N 1
ATOM 631 C CA . LEU A 1 85 ? 10.249 12.094 -6.017 1.00 90.00 85 LEU A CA 1
ATOM 632 C C . LEU A 1 85 ? 10.706 13.407 -5.370 1.00 90.00 85 LEU A C 1
ATOM 634 O O . LEU A 1 85 ? 9.885 14.104 -4.772 1.00 90.00 85 LEU A O 1
ATOM 638 N N . ASN A 1 86 ? 11.986 13.771 -5.505 1.00 82.81 86 ASN A N 1
ATOM 639 C CA . ASN A 1 86 ? 12.543 15.061 -5.051 1.00 82.81 86 ASN A CA 1
ATOM 640 C C . ASN A 1 86 ? 12.286 15.454 -3.574 1.00 82.81 86 ASN A C 1
ATOM 642 O O . ASN A 1 86 ? 12.354 16.635 -3.231 1.00 82.81 86 ASN A O 1
ATOM 646 N N . SER A 1 87 ? 11.982 14.509 -2.685 1.00 71.94 87 SER A N 1
ATOM 647 C CA . SER A 1 87 ? 11.725 14.793 -1.266 1.00 71.94 87 SER A CA 1
ATOM 648 C C . SER A 1 87 ? 12.079 13.598 -0.383 1.00 71.94 87 SER A C 1
ATOM 650 O O . SER A 1 87 ? 12.454 12.552 -0.897 1.00 71.94 87 SER A O 1
ATOM 652 N N . GLU A 1 88 ? 11.950 13.726 0.934 1.00 61.22 88 GLU A N 1
ATOM 653 C CA . GLU A 1 88 ? 12.046 12.588 1.864 1.00 61.22 88 GLU A CA 1
ATOM 654 C C . GLU A 1 88 ? 10.671 11.961 2.165 1.00 61.22 88 GLU A C 1
ATOM 656 O O . GLU A 1 88 ? 10.578 10.943 2.851 1.00 61.22 88 GLU A O 1
ATOM 661 N N . GLU A 1 89 ? 9.581 12.546 1.656 1.00 67.44 89 GLU A N 1
ATOM 662 C CA . GLU A 1 89 ? 8.231 12.044 1.901 1.00 67.44 89 GLU A CA 1
ATOM 663 C C . GLU A 1 89 ? 7.920 10.870 0.975 1.00 67.44 89 GLU A C 1
ATOM 665 O O . GLU A 1 89 ? 7.908 11.019 -0.249 1.00 67.44 89 GLU A O 1
ATOM 670 N N . ARG A 1 90 ? 7.615 9.705 1.564 1.00 71.44 90 ARG A N 1
ATOM 671 C CA . ARG A 1 90 ? 7.167 8.527 0.814 1.00 71.44 90 ARG A CA 1
ATOM 672 C C . ARG A 1 90 ? 5.815 8.823 0.161 1.00 71.44 90 ARG A C 1
ATOM 674 O O . ARG A 1 90 ? 4.786 8.822 0.835 1.00 71.44 90 ARG A O 1
ATOM 681 N N . ASN A 1 91 ? 5.833 9.148 -1.127 1.00 82.12 91 ASN A N 1
ATOM 682 C CA . ASN A 1 91 ? 4.674 9.594 -1.899 1.00 82.12 91 ASN A CA 1
ATOM 683 C C . ASN A 1 91 ? 4.451 8.788 -3.184 1.00 82.12 91 ASN A C 1
ATOM 685 O O . ASN A 1 91 ? 3.458 9.020 -3.876 1.00 82.12 91 ASN A O 1
ATOM 689 N N . ILE A 1 92 ? 5.340 7.843 -3.480 1.00 90.56 92 ILE A N 1
ATOM 690 C CA . ILE A 1 92 ? 5.246 6.914 -4.602 1.00 90.56 92 ILE A CA 1
ATOM 691 C C . ILE A 1 92 ? 5.554 5.493 -4.138 1.00 90.56 92 ILE A C 1
ATOM 693 O O . ILE A 1 92 ? 6.268 5.294 -3.148 1.00 90.56 92 ILE A O 1
ATOM 697 N N . GLY A 1 93 ? 5.044 4.526 -4.886 1.00 91.88 93 GLY A N 1
ATOM 698 C CA . GLY A 1 93 ? 5.360 3.120 -4.735 1.00 91.88 93 GLY A CA 1
ATOM 699 C C . GLY A 1 93 ? 5.541 2.431 -6.081 1.00 91.88 93 GLY A C 1
ATOM 700 O O . GLY A 1 93 ? 5.119 2.932 -7.125 1.00 91.88 93 GLY A O 1
ATOM 701 N N . LEU A 1 94 ? 6.228 1.296 -6.039 1.00 94.00 94 LEU A N 1
ATOM 702 C CA . LEU A 1 94 ? 6.451 0.407 -7.171 1.00 94.00 94 LEU A CA 1
ATOM 703 C C . LEU A 1 94 ? 6.297 -1.029 -6.676 1.00 94.00 94 LEU A C 1
ATOM 705 O O . LEU A 1 94 ? 7.061 -1.455 -5.814 1.00 94.00 94 LEU A O 1
ATOM 709 N N . VAL A 1 95 ? 5.362 -1.777 -7.248 1.00 93.12 95 VAL A N 1
ATOM 710 C CA . VAL A 1 95 ? 5.332 -3.239 -7.144 1.00 93.12 95 VAL A CA 1
ATOM 711 C C . VAL A 1 95 ? 6.009 -3.788 -8.388 1.00 93.12 95 VAL A C 1
ATOM 713 O O . VAL A 1 95 ? 5.621 -3.435 -9.498 1.00 93.12 95 VAL A O 1
ATOM 716 N N . ALA A 1 96 ? 7.044 -4.609 -8.228 1.00 92.69 96 ALA A N 1
ATOM 717 C CA . ALA A 1 96 ? 7.809 -5.150 -9.347 1.00 92.69 96 ALA A CA 1
ATOM 718 C C . ALA A 1 96 ? 7.961 -6.667 -9.242 1.00 92.69 96 ALA A C 1
ATOM 720 O O . ALA A 1 96 ? 8.359 -7.187 -8.199 1.00 92.69 96 ALA A O 1
ATOM 721 N N . ILE A 1 97 ? 7.720 -7.359 -10.355 1.00 90.44 97 ILE A N 1
ATOM 722 C CA . ILE A 1 97 ? 8.053 -8.769 -10.549 1.00 90.44 97 ILE A CA 1
ATOM 723 C C . ILE A 1 97 ? 9.182 -8.886 -11.569 1.00 90.44 97 ILE A C 1
ATOM 725 O O . ILE A 1 97 ? 9.185 -8.234 -12.614 1.00 90.44 97 ILE A O 1
ATOM 729 N N . TYR A 1 98 ? 10.164 -9.729 -11.258 1.00 87.06 98 TYR A N 1
ATOM 730 C CA . TYR A 1 98 ? 11.347 -9.919 -12.090 1.00 87.06 98 TYR A CA 1
ATOM 731 C C . TYR A 1 98 ? 11.330 -11.304 -12.736 1.00 87.06 98 TYR A C 1
ATOM 733 O O . TYR A 1 98 ? 11.391 -12.321 -12.041 1.00 87.06 98 TYR A O 1
ATOM 741 N N . THR A 1 99 ? 11.314 -11.335 -14.070 1.00 85.69 99 THR A N 1
ATOM 742 C CA . THR A 1 99 ? 11.393 -12.564 -14.873 1.00 85.69 99 THR A CA 1
ATOM 743 C C . THR A 1 99 ? 12.603 -12.480 -15.797 1.00 85.69 99 THR A C 1
ATOM 745 O O . THR A 1 99 ? 12.569 -11.853 -16.857 1.00 85.69 99 THR A O 1
ATOM 748 N N . GLY A 1 100 ? 13.718 -13.081 -15.373 1.00 82.81 100 GLY A N 1
ATOM 749 C CA . GLY A 1 100 ? 15.005 -12.893 -16.043 1.00 82.81 100 GLY A CA 1
ATOM 750 C C . GLY A 1 100 ? 15.428 -11.421 -16.008 1.00 82.81 100 GLY A C 1
ATOM 751 O O . GLY A 1 100 ? 15.565 -10.836 -14.934 1.00 82.81 100 GLY A O 1
ATOM 752 N N . ASN A 1 101 ? 15.631 -10.823 -17.183 1.00 85.56 101 ASN A N 1
ATOM 753 C CA . ASN A 1 101 ? 15.939 -9.398 -17.341 1.00 85.56 101 ASN A CA 1
ATOM 754 C C . ASN A 1 101 ? 14.692 -8.518 -17.529 1.00 85.56 101 ASN A C 1
ATOM 756 O O . ASN A 1 101 ? 14.837 -7.305 -17.654 1.00 85.56 101 ASN A O 1
ATOM 760 N N . THR A 1 102 ? 13.494 -9.099 -17.582 1.00 89.62 102 THR A N 1
ATOM 761 C CA . THR A 1 102 ? 12.243 -8.355 -17.747 1.00 89.62 102 THR A CA 1
ATOM 762 C C . THR A 1 102 ? 11.671 -7.994 -16.385 1.00 89.62 102 THR A C 1
ATOM 764 O O . THR A 1 102 ? 11.763 -8.770 -15.429 1.00 89.62 102 THR A O 1
ATOM 767 N N . ILE A 1 103 ? 11.110 -6.794 -16.310 1.00 91.94 103 ILE A N 1
ATOM 768 C CA . ILE A 1 103 ? 10.434 -6.256 -15.139 1.00 91.94 103 ILE A CA 1
ATOM 769 C C . ILE A 1 103 ? 9.016 -5.917 -15.569 1.00 91.94 103 ILE A C 1
ATOM 771 O O . ILE A 1 103 ? 8.841 -5.095 -16.467 1.00 91.94 103 ILE A O 1
ATOM 775 N N . ASP A 1 104 ? 8.033 -6.513 -14.913 1.00 92.94 104 ASP A N 1
ATOM 776 C CA . ASP A 1 104 ? 6.632 -6.108 -14.999 1.00 92.94 104 ASP A CA 1
ATOM 777 C C . ASP A 1 104 ? 6.208 -5.571 -13.629 1.00 92.94 104 ASP A C 1
ATOM 779 O O . ASP A 1 104 ? 6.863 -5.839 -12.616 1.00 92.94 104 ASP A O 1
ATOM 783 N N . GLY A 1 105 ? 5.144 -4.778 -13.572 1.00 93.88 105 GLY A N 1
ATOM 784 C CA . GLY A 1 105 ? 4.722 -4.223 -12.295 1.00 93.88 105 GLY A CA 1
ATOM 785 C C . GLY A 1 105 ? 3.696 -3.115 -12.380 1.00 93.88 105 GLY A C 1
ATOM 786 O O . GLY A 1 105 ? 3.090 -2.868 -13.425 1.00 93.88 105 GLY A O 1
ATOM 787 N N . GLU A 1 106 ? 3.573 -2.404 -11.269 1.00 93.69 106 GLU A N 1
ATOM 788 C CA . GLU A 1 106 ? 2.698 -1.251 -11.115 1.00 93.69 106 GLU A CA 1
ATOM 789 C C . GLU A 1 106 ? 3.418 -0.144 -10.361 1.00 93.69 106 GLU A C 1
ATOM 791 O O . GLU A 1 106 ? 4.064 -0.375 -9.341 1.00 93.69 106 GLU A O 1
ATOM 796 N N . PHE A 1 107 ? 3.321 1.074 -10.879 1.00 93.88 107 PHE A N 1
ATOM 797 C CA . PHE A 1 107 ? 3.795 2.274 -10.211 1.00 93.88 107 PHE A CA 1
ATOM 798 C C . PHE A 1 107 ? 2.593 3.093 -9.778 1.00 93.88 107 PHE A C 1
ATOM 800 O O . PHE A 1 107 ? 1.685 3.325 -10.574 1.00 93.88 107 PHE A O 1
ATOM 807 N N . PHE A 1 108 ? 2.604 3.589 -8.549 1.00 90.31 108 PHE A N 1
ATOM 808 C CA . PHE A 1 108 ? 1.474 4.324 -8.002 1.00 90.31 108 PHE A CA 1
ATOM 809 C C . PHE A 1 108 ? 1.923 5.493 -7.135 1.00 90.31 108 PHE A C 1
ATOM 811 O O . PHE A 1 108 ? 3.023 5.522 -6.582 1.00 90.31 108 PHE A O 1
ATOM 818 N N . TYR A 1 109 ? 1.047 6.483 -6.998 1.00 86.56 109 TYR A N 1
ATOM 819 C CA . TYR A 1 109 ? 1.230 7.573 -6.045 1.00 86.56 109 TYR A CA 1
ATOM 820 C C . TYR A 1 109 ? 0.506 7.230 -4.746 1.00 86.56 109 TYR A C 1
ATOM 822 O O . TYR A 1 109 ? -0.693 7.001 -4.757 1.00 86.56 109 TYR A O 1
ATOM 830 N N . ALA A 1 110 ? 1.188 7.272 -3.603 1.00 76.75 110 ALA A N 1
ATOM 831 C CA . ALA A 1 110 ? 0.605 6.835 -2.332 1.00 76.75 110 ALA A CA 1
ATOM 832 C C . ALA A 1 110 ? -0.718 7.560 -1.990 1.00 76.75 110 ALA A C 1
ATOM 834 O O . ALA A 1 110 ? -1.682 6.966 -1.524 1.00 76.75 110 ALA A O 1
ATOM 835 N N . TYR A 1 111 ? -0.797 8.859 -2.282 1.00 71.38 111 TYR A N 1
ATOM 836 C CA . TYR A 1 111 ? -1.955 9.690 -1.930 1.00 71.38 111 TYR A CA 1
ATOM 837 C C . TYR A 1 111 ? -2.893 9.974 -3.109 1.00 71.38 111 TYR A C 1
ATOM 839 O O . TYR A 1 111 ? -3.726 10.880 -3.028 1.00 71.38 111 TYR A O 1
ATOM 847 N N . LYS A 1 112 ? -2.736 9.270 -4.237 1.00 71.12 112 LYS A N 1
ATOM 848 C CA . LYS A 1 112 ? -3.610 9.426 -5.405 1.00 71.12 112 LYS A CA 1
ATOM 849 C C . LYS A 1 112 ? -3.917 8.058 -6.009 1.00 71.12 112 LYS A C 1
ATOM 851 O O . LYS A 1 112 ? -3.004 7.264 -6.159 1.00 71.12 112 LYS A O 1
ATOM 856 N N . PRO A 1 113 ? -5.144 7.813 -6.483 1.00 63.72 113 PRO A N 1
ATOM 857 C CA . PRO A 1 113 ? -5.517 6.543 -7.110 1.00 63.72 113 PRO A CA 1
ATOM 858 C C . PRO A 1 113 ? -4.959 6.404 -8.541 1.00 63.72 113 PRO A C 1
ATOM 860 O O . PRO A 1 113 ? -5.617 5.854 -9.417 1.00 63.72 113 PRO A O 1
ATOM 863 N N . ILE A 1 114 ? -3.805 7.011 -8.826 1.00 73.88 114 ILE A N 1
ATOM 864 C CA . ILE A 1 114 ? -3.163 6.924 -10.132 1.00 73.88 114 ILE A CA 1
ATOM 865 C C . ILE A 1 114 ? -2.169 5.779 -10.044 1.00 73.88 114 ILE A C 1
ATOM 867 O O . ILE A 1 114 ? -1.095 5.938 -9.460 1.00 73.88 114 ILE A O 1
ATOM 871 N N . GLU A 1 115 ? -2.554 4.661 -10.641 1.00 83.94 115 GLU A N 1
ATOM 872 C CA . GLU A 1 115 ? -1.673 3.552 -10.975 1.00 83.94 115 GLU A CA 1
ATOM 873 C C . GLU A 1 115 ? -1.285 3.628 -12.445 1.00 83.94 115 GLU A C 1
ATOM 875 O O . GLU A 1 115 ? -2.049 4.082 -13.299 1.00 83.94 115 GLU A O 1
ATOM 880 N N . MET A 1 116 ? -0.074 3.176 -12.726 1.00 92.00 116 MET A N 1
ATOM 881 C CA . MET A 1 116 ? 0.462 3.032 -14.063 1.00 92.00 116 MET A CA 1
ATOM 882 C C . MET A 1 116 ? 1.037 1.635 -14.196 1.00 92.00 116 MET A C 1
ATOM 884 O O . MET A 1 116 ? 1.823 1.196 -13.352 1.00 92.00 116 MET A O 1
ATOM 888 N N . LYS A 1 117 ? 0.690 0.952 -15.286 1.00 94.69 117 LYS A N 1
ATOM 889 C CA . LYS A 1 117 ? 1.298 -0.339 -15.603 1.00 94.69 117 LYS A CA 1
ATOM 890 C C . LYS A 1 117 ? 2.759 -0.118 -15.965 1.00 94.69 117 LYS A C 1
ATOM 892 O O . LYS A 1 117 ? 3.090 0.791 -16.729 1.00 94.69 117 LYS A O 1
ATOM 897 N N . VAL A 1 118 ? 3.629 -0.948 -15.411 1.00 95.56 118 VAL A N 1
ATOM 898 C CA . VAL A 1 118 ? 5.075 -0.864 -15.586 1.00 95.56 118 VAL A CA 1
ATOM 899 C C . VAL A 1 118 ? 5.545 -2.012 -16.454 1.00 95.56 118 VAL A C 1
ATOM 901 O O . VAL A 1 118 ? 5.189 -3.165 -16.223 1.00 95.56 118 VAL A O 1
ATOM 904 N N . LYS A 1 119 ? 6.423 -1.693 -17.404 1.00 95.56 119 LYS A N 1
ATOM 905 C CA . LYS A 1 119 ? 7.261 -2.684 -18.070 1.00 95.56 119 LYS A CA 1
ATOM 906 C C . LYS A 1 119 ? 8.659 -2.149 -18.281 1.00 95.56 119 LYS A C 1
ATOM 908 O O . LYS A 1 119 ? 8.839 -0.976 -18.593 1.00 95.56 119 LYS A O 1
ATOM 913 N N . GLY A 1 120 ? 9.664 -2.991 -18.128 1.00 94.25 120 GLY A N 1
ATOM 914 C CA . GLY A 1 120 ? 11.037 -2.537 -18.199 1.00 94.25 120 GLY A CA 1
ATOM 915 C C . GLY A 1 120 ? 12.062 -3.646 -18.248 1.00 94.25 120 GLY A C 1
ATOM 916 O O . GLY A 1 120 ? 11.735 -4.830 -18.290 1.00 94.25 120 GLY A O 1
ATOM 917 N N . CYS A 1 121 ? 13.321 -3.227 -18.250 1.00 91.38 121 CYS A N 1
ATOM 918 C CA . CYS A 1 121 ? 14.463 -4.107 -18.420 1.00 91.38 121 CYS A CA 1
ATOM 919 C C . CYS A 1 121 ? 15.515 -3.866 -17.344 1.00 91.38 121 CYS A C 1
ATOM 921 O O . CYS A 1 121 ? 15.881 -2.720 -17.081 1.00 91.38 121 CYS A O 1
ATOM 923 N N . LEU A 1 122 ? 16.058 -4.953 -16.800 1.00 88.19 122 LEU A N 1
ATOM 924 C CA . LEU A 1 122 ? 17.242 -4.982 -15.953 1.00 88.19 122 LEU A CA 1
ATOM 925 C C . LEU A 1 122 ? 18.477 -5.306 -16.802 1.00 88.19 122 LEU A C 1
ATOM 927 O O . LEU A 1 122 ? 18.578 -6.373 -17.401 1.00 88.19 122 LEU A O 1
ATOM 931 N N . LYS A 1 123 ? 19.443 -4.395 -16.827 1.00 85.94 123 LYS A N 1
ATOM 932 C CA . LYS A 1 123 ? 20.713 -4.519 -17.545 1.00 85.94 123 LYS A CA 1
ATOM 933 C C . LYS A 1 123 ? 21.853 -4.787 -16.574 1.00 85.94 123 LYS A C 1
ATOM 935 O O . LYS A 1 123 ? 21.978 -4.108 -15.551 1.00 85.94 123 LYS A O 1
ATOM 940 N N . ALA A 1 124 ? 22.682 -5.778 -16.907 1.00 78.62 124 ALA A N 1
ATOM 941 C CA . ALA A 1 124 ? 23.845 -6.197 -16.118 1.00 78.62 124 ALA A CA 1
ATOM 942 C C . ALA A 1 124 ? 23.544 -6.436 -14.619 1.00 78.62 124 ALA A C 1
ATOM 944 O O . ALA A 1 124 ? 24.405 -6.248 -13.766 1.00 78.62 124 ALA A O 1
ATOM 945 N N . GLY A 1 125 ? 22.298 -6.792 -14.287 1.00 74.00 125 GLY A N 1
ATOM 946 C CA . GLY A 1 125 ? 21.841 -7.037 -12.916 1.00 74.00 125 GLY A CA 1
ATOM 947 C C . GLY A 1 125 ? 21.768 -5.806 -12.013 1.00 74.00 125 GLY A C 1
ATOM 948 O O . GLY A 1 125 ? 21.430 -5.954 -10.843 1.00 74.00 125 GLY A O 1
ATOM 949 N N . GLN A 1 126 ? 22.056 -4.610 -12.530 1.00 81.81 126 GLN A N 1
ATOM 950 C CA . GLN A 1 126 ? 22.237 -3.421 -11.700 1.00 81.81 126 GLN A CA 1
ATOM 951 C C . GLN A 1 126 ? 21.404 -2.228 -12.154 1.00 81.81 126 GLN A C 1
ATOM 953 O O . GLN A 1 126 ? 20.824 -1.548 -11.313 1.00 81.81 126 GLN A O 1
ATOM 958 N N . THR A 1 127 ? 21.338 -1.962 -13.455 1.00 89.19 127 THR A N 1
ATOM 959 C CA . THR A 1 127 ? 20.668 -0.773 -13.993 1.00 89.19 127 THR A CA 1
ATOM 960 C C . THR A 1 127 ? 19.320 -1.170 -14.556 1.00 89.19 127 THR A C 1
ATOM 962 O O . THR A 1 127 ? 19.234 -2.133 -15.308 1.00 89.19 127 THR A O 1
ATOM 965 N N . LEU A 1 128 ? 18.273 -0.422 -14.243 1.00 92.12 128 LEU A N 1
ATOM 966 C CA . LEU A 1 128 ? 16.926 -0.681 -14.730 1.00 92.12 128 LEU A CA 1
ATOM 967 C C . LEU A 1 128 ? 16.374 0.514 -15.501 1.00 92.12 128 LEU A C 1
ATOM 969 O O . LEU A 1 128 ? 16.644 1.667 -15.169 1.00 92.12 128 LEU A O 1
ATOM 973 N N . ILE A 1 129 ? 15.607 0.219 -16.545 1.00 94.56 129 ILE A N 1
ATOM 974 C CA . ILE A 1 129 ? 14.811 1.203 -17.279 1.00 94.56 129 ILE A CA 1
ATOM 975 C C . ILE A 1 129 ? 13.377 0.700 -17.262 1.00 94.56 129 ILE A C 1
ATOM 977 O O . ILE A 1 129 ? 13.118 -0.398 -17.755 1.00 94.56 129 ILE A O 1
ATOM 981 N N . LEU A 1 130 ? 12.473 1.482 -16.683 1.00 96.62 130 LEU A N 1
ATOM 982 C CA . LEU A 1 130 ? 11.051 1.183 -16.582 1.00 96.62 130 LEU A CA 1
ATOM 983 C C . LEU A 1 130 ? 10.256 2.209 -17.377 1.00 96.62 130 LEU A C 1
ATOM 985 O O . LEU A 1 130 ? 10.527 3.404 -17.303 1.00 96.62 130 LEU A O 1
ATOM 989 N N . TYR A 1 131 ? 9.242 1.732 -18.075 1.00 96.56 131 TYR A N 1
ATOM 990 C CA . TYR A 1 131 ? 8.277 2.525 -18.814 1.00 96.56 131 TYR A CA 1
ATOM 991 C C . TYR A 1 131 ? 6.921 2.374 -18.135 1.00 96.56 131 TYR A C 1
ATOM 993 O O . TYR A 1 131 ? 6.490 1.256 -17.844 1.00 96.56 131 TYR A O 1
ATOM 1001 N N . MET A 1 132 ? 6.278 3.501 -17.860 1.00 95.62 132 MET A N 1
ATOM 1002 C CA . MET A 1 132 ? 5.025 3.584 -17.120 1.00 95.62 132 MET A CA 1
ATOM 1003 C C . MET A 1 132 ? 3.923 4.046 -18.061 1.00 95.62 132 MET A C 1
ATOM 1005 O O . MET A 1 132 ? 4.034 5.104 -18.688 1.00 95.62 132 MET A O 1
ATOM 1009 N N . PHE A 1 133 ? 2.864 3.253 -18.151 1.00 94.25 133 PHE A N 1
ATOM 1010 C CA . PHE A 1 133 ? 1.724 3.500 -19.022 1.00 94.25 133 PHE A CA 1
ATOM 1011 C C . PHE A 1 133 ? 0.505 3.869 -18.186 1.00 94.25 133 PHE A C 1
ATOM 1013 O O . PHE A 1 133 ? 0.209 3.201 -17.195 1.00 94.25 133 PHE A O 1
ATOM 1020 N N . ASP A 1 134 ? -0.196 4.926 -18.585 1.00 90.31 134 ASP A N 1
ATOM 1021 C CA . ASP A 1 134 ? -1.463 5.299 -17.964 1.00 90.31 134 ASP A CA 1
ATOM 1022 C C . ASP A 1 134 ? -2.582 4.289 -18.284 1.00 90.31 134 ASP A C 1
ATOM 1024 O O . ASP A 1 134 ? -2.405 3.323 -19.031 1.00 90.31 134 ASP A O 1
ATOM 1028 N N . ASN A 1 135 ? -3.769 4.527 -17.726 1.00 87.06 135 ASN A N 1
ATOM 1029 C CA . ASN A 1 135 ? -4.939 3.665 -17.918 1.00 87.06 135 ASN A CA 1
ATOM 1030 C C . ASN A 1 135 ? -5.451 3.619 -19.371 1.00 87.06 135 ASN A C 1
ATOM 1032 O O . ASN A 1 135 ? -6.248 2.745 -19.705 1.00 87.06 135 ASN A O 1
ATOM 1036 N N . GLU A 1 136 ? -5.018 4.543 -20.234 1.00 88.94 136 GLU A N 1
ATOM 1037 C CA . GLU A 1 136 ? -5.322 4.543 -21.670 1.00 88.94 136 GLU A CA 1
ATOM 1038 C C . GLU A 1 136 ? -4.241 3.801 -22.481 1.00 88.94 136 GLU A C 1
ATOM 1040 O O . GLU A 1 136 ? -4.351 3.673 -23.702 1.00 88.94 136 GLU A O 1
ATOM 1045 N N . GLY A 1 137 ? -3.205 3.283 -21.813 1.00 89.81 137 GLY A N 1
ATOM 1046 C CA . GLY A 1 137 ? -2.080 2.584 -22.425 1.00 89.81 137 GLY A CA 1
ATOM 1047 C C . GLY A 1 137 ? -1.044 3.521 -23.045 1.00 89.81 137 GLY A C 1
ATOM 1048 O O . GLY A 1 137 ? -0.193 3.062 -23.811 1.00 89.81 137 GLY A O 1
ATOM 1049 N N . LYS A 1 138 ? -1.098 4.822 -22.745 1.00 91.56 138 LYS A N 1
ATOM 1050 C CA . LYS A 1 138 ? -0.147 5.810 -23.252 1.00 91.56 138 LYS A CA 1
ATOM 1051 C C . LYS A 1 138 ? 1.060 5.901 -22.324 1.00 91.56 138 LYS A C 1
ATOM 1053 O O . LYS A 1 138 ? 0.922 5.910 -21.104 1.00 91.56 138 LYS A O 1
ATOM 1058 N N . LEU A 1 139 ? 2.253 6.011 -22.912 1.00 94.00 139 LEU A N 1
ATOM 1059 C CA . LEU A 1 139 ? 3.481 6.256 -22.160 1.00 94.00 139 LEU A CA 1
ATOM 1060 C C . LEU A 1 139 ? 3.375 7.592 -21.401 1.00 94.00 139 LEU A C 1
ATOM 1062 O O . LEU A 1 139 ? 3.231 8.653 -22.014 1.00 94.00 139 LEU A O 1
ATOM 1066 N N . ALA A 1 140 ? 3.429 7.515 -20.075 1.00 93.56 140 ALA A N 1
ATOM 1067 C CA . ALA A 1 140 ? 3.238 8.641 -19.166 1.00 93.56 140 ALA A CA 1
ATOM 1068 C C . ALA A 1 140 ? 4.536 9.044 -18.454 1.00 93.56 140 ALA A C 1
ATOM 1070 O O . ALA A 1 140 ? 4.764 10.231 -18.210 1.00 93.56 140 ALA A O 1
ATOM 1071 N N . ALA A 1 141 ? 5.398 8.074 -18.143 1.00 95.12 141 ALA A N 1
ATOM 1072 C CA . ALA A 1 141 ? 6.685 8.325 -17.513 1.00 95.12 141 ALA A CA 1
ATOM 1073 C C . ALA A 1 141 ? 7.722 7.248 -17.855 1.00 95.12 141 ALA A C 1
ATOM 1075 O O . ALA A 1 141 ? 7.377 6.101 -18.150 1.00 95.12 141 ALA A O 1
ATOM 1076 N N . THR A 1 142 ? 8.995 7.614 -17.734 1.00 96.62 142 THR A N 1
ATOM 1077 C CA . THR A 1 142 ? 10.129 6.687 -17.787 1.00 96.62 142 THR A CA 1
ATOM 1078 C C . THR A 1 142 ? 10.948 6.821 -16.509 1.00 96.62 142 THR A C 1
ATOM 1080 O O . THR A 1 142 ? 11.208 7.923 -16.035 1.00 96.62 142 THR A O 1
ATOM 1083 N N . LEU A 1 143 ? 11.397 5.705 -15.947 1.00 96.25 143 LEU A N 1
ATOM 1084 C CA . LEU A 1 143 ? 12.324 5.675 -14.821 1.00 96.25 143 LEU A CA 1
ATOM 1085 C C . LEU A 1 143 ? 13.616 5.006 -15.275 1.00 96.25 143 LEU A C 1
ATOM 1087 O O . LEU A 1 143 ? 13.615 3.841 -15.658 1.00 96.25 143 LEU A O 1
ATOM 1091 N N . THR A 1 144 ? 14.728 5.732 -15.191 1.00 96.12 144 THR A N 1
ATOM 1092 C CA . THR A 1 144 ? 16.072 5.154 -15.319 1.00 96.12 144 THR A CA 1
ATOM 1093 C C . THR A 1 144 ? 16.707 5.107 -13.941 1.00 96.12 144 THR A C 1
ATOM 1095 O O . THR A 1 144 ? 16.912 6.149 -13.319 1.00 96.12 144 THR A O 1
ATOM 1098 N N . GLY A 1 145 ? 17.004 3.908 -13.453 1.00 94.38 145 GLY A N 1
ATOM 1099 C CA . GLY A 1 145 ? 17.480 3.699 -12.094 1.00 94.38 145 GLY A CA 1
ATOM 1100 C C . GLY A 1 145 ? 18.570 2.649 -11.990 1.00 94.38 145 GLY A C 1
ATOM 1101 O O . GLY A 1 145 ? 18.937 1.993 -12.964 1.00 94.38 145 GLY A O 1
ATOM 1102 N N . TYR A 1 146 ? 19.104 2.495 -10.788 1.00 92.06 146 TYR A N 1
ATOM 1103 C CA . TYR A 1 146 ? 20.091 1.479 -10.472 1.00 92.06 146 TYR A CA 1
ATOM 1104 C C . TYR A 1 146 ? 19.948 0.989 -9.033 1.00 92.06 146 TYR A C 1
ATOM 1106 O O . TYR A 1 146 ? 19.495 1.719 -8.146 1.00 92.06 146 TYR A O 1
ATOM 1114 N N . PHE A 1 147 ? 20.397 -0.243 -8.813 1.00 88.56 147 PHE A N 1
ATOM 1115 C CA . PHE A 1 147 ? 20.629 -0.796 -7.490 1.00 88.56 147 PHE A CA 1
ATOM 1116 C C . PHE A 1 147 ? 22.052 -0.434 -7.027 1.00 88.56 147 PHE A C 1
ATOM 1118 O O . PHE A 1 147 ? 23.034 -0.754 -7.712 1.00 88.56 147 PHE A O 1
ATOM 1125 N N . PRO A 1 148 ? 22.217 0.260 -5.892 1.00 82.38 148 PRO A N 1
ATOM 1126 C CA . PRO A 1 148 ? 23.528 0.478 -5.299 1.00 82.38 148 PRO A CA 1
ATOM 1127 C C . PRO A 1 148 ? 24.117 -0.868 -4.865 1.00 82.38 148 PRO A C 1
ATOM 1129 O O . PRO A 1 148 ? 23.401 -1.756 -4.421 1.00 82.38 148 PRO A O 1
ATOM 1132 N N . ALA A 1 149 ? 25.433 -1.028 -4.988 1.00 71.25 149 ALA A N 1
ATOM 1133 C CA . ALA A 1 149 ? 26.087 -2.281 -4.612 1.00 71.25 149 ALA A CA 1
ATOM 1134 C C . ALA A 1 149 ? 26.177 -2.470 -3.084 1.00 71.25 149 ALA A C 1
ATOM 1136 O O . ALA A 1 149 ? 26.206 -3.605 -2.607 1.00 71.25 149 ALA A O 1
ATOM 1137 N N . TYR A 1 150 ? 26.226 -1.367 -2.326 1.00 69.56 150 TYR A N 1
ATOM 1138 C CA . TYR A 1 150 ? 26.424 -1.359 -0.877 1.00 69.56 150 TYR A CA 1
ATOM 1139 C C . TYR A 1 150 ? 25.659 -0.215 -0.196 1.00 69.56 150 TYR A C 1
ATOM 1141 O O . TYR A 1 150 ? 25.443 0.826 -0.818 1.00 69.56 150 TYR A O 1
ATOM 1149 N N . THR A 1 151 ? 25.290 -0.397 1.075 1.00 64.38 151 THR A N 1
ATOM 1150 C CA . THR A 1 151 ? 24.835 0.669 1.982 1.00 64.38 151 THR A CA 1
ATOM 1151 C C . THR A 1 151 ? 25.990 1.596 2.363 1.00 64.38 151 THR A C 1
ATOM 1153 O O . THR A 1 151 ? 27.163 1.241 2.230 1.00 64.38 151 THR A O 1
ATOM 1156 N N . ASP A 1 152 ? 25.666 2.737 2.978 1.00 65.38 152 ASP A N 1
ATOM 1157 C CA . ASP A 1 152 ? 26.651 3.597 3.649 1.00 65.38 152 ASP A CA 1
ATOM 1158 C C . ASP A 1 152 ? 27.399 2.876 4.793 1.00 65.38 152 ASP A C 1
ATOM 1160 O O . ASP A 1 152 ? 28.518 3.255 5.141 1.00 65.38 152 ASP A O 1
ATOM 1164 N N . SER A 1 153 ? 26.812 1.812 5.364 1.00 64.94 153 SER A N 1
ATOM 1165 C CA . SER A 1 153 ? 27.451 0.929 6.355 1.00 64.94 153 SER A CA 1
ATOM 1166 C C . SER A 1 153 ? 28.353 -0.151 5.742 1.00 64.94 153 SER A C 1
ATOM 1168 O O . SER A 1 153 ? 29.063 -0.830 6.483 1.00 64.94 153 SER A O 1
ATOM 1170 N N . GLY A 1 154 ? 28.378 -0.289 4.411 1.00 61.69 154 GLY A N 1
ATOM 1171 C CA . GLY A 1 154 ? 29.191 -1.272 3.687 1.00 61.69 154 GLY A CA 1
ATOM 1172 C C . GLY A 1 154 ? 28.539 -2.648 3.507 1.00 61.69 154 GLY A C 1
ATOM 1173 O O . GLY A 1 154 ? 29.206 -3.580 3.058 1.00 61.69 154 GLY A O 1
ATOM 1174 N N . ASP A 1 155 ? 27.252 -2.787 3.824 1.00 69.12 155 ASP A N 1
ATOM 1175 C CA . ASP A 1 155 ? 26.484 -4.020 3.637 1.00 69.12 155 ASP A CA 1
ATOM 1176 C C . ASP A 1 155 ? 26.003 -4.128 2.187 1.00 69.12 155 ASP A C 1
ATOM 1178 O O . ASP A 1 155 ? 25.626 -3.126 1.585 1.00 69.12 155 ASP A O 1
ATOM 1182 N N . LYS A 1 156 ? 26.002 -5.329 1.597 1.00 61.84 156 LYS A N 1
ATOM 1183 C CA . LYS A 1 156 ? 25.501 -5.517 0.225 1.00 61.84 156 LYS A CA 1
ATOM 1184 C C . LYS A 1 156 ? 24.000 -5.220 0.152 1.00 61.84 156 LYS A C 1
ATOM 1186 O O . LYS A 1 156 ? 23.220 -5.847 0.864 1.00 61.84 156 LYS A O 1
ATOM 1191 N N . LEU A 1 157 ? 23.607 -4.338 -0.765 1.00 63.50 157 LEU A N 1
ATOM 1192 C CA . LEU A 1 157 ? 22.205 -4.041 -1.068 1.00 63.50 157 LEU A CA 1
ATOM 1193 C C . LEU A 1 157 ? 21.761 -4.927 -2.237 1.00 63.50 157 LEU A C 1
ATOM 1195 O O . LEU A 1 157 ? 21.960 -4.577 -3.398 1.00 63.50 157 LEU A O 1
ATOM 1199 N N . TYR A 1 158 ? 21.163 -6.087 -1.962 1.00 66.56 158 TYR A N 1
ATOM 1200 C CA . TYR A 1 158 ? 20.482 -6.819 -3.032 1.00 66.56 158 TYR A CA 1
ATOM 1201 C C . TYR A 1 158 ? 19.082 -6.245 -3.217 1.00 66.56 158 TYR A C 1
ATOM 1203 O O . TYR A 1 158 ? 18.206 -6.502 -2.404 1.00 66.56 158 TYR A O 1
ATOM 1211 N N . ARG A 1 159 ? 18.886 -5.433 -4.261 1.00 72.69 159 ARG A N 1
ATOM 1212 C CA . ARG A 1 159 ? 17.582 -4.873 -4.669 1.00 72.69 159 ARG A CA 1
ATOM 1213 C C . ARG A 1 159 ? 16.786 -4.120 -3.595 1.00 72.69 159 ARG A C 1
ATOM 1215 O O . ARG A 1 159 ? 15.610 -3.860 -3.793 1.00 72.69 159 ARG A O 1
ATOM 1222 N N . GLN A 1 160 ? 17.434 -3.699 -2.517 1.00 80.12 160 GLN A N 1
ATOM 1223 C CA . GLN A 1 160 ? 16.808 -3.026 -1.374 1.00 80.12 160 GLN A CA 1
ATOM 1224 C C . GLN A 1 160 ? 16.540 -1.532 -1.598 1.00 80.12 160 GLN A C 1
ATOM 1226 O O . GLN A 1 160 ? 15.795 -0.915 -0.840 1.00 80.12 160 GLN A O 1
ATOM 1231 N N . GLY A 1 161 ? 17.137 -0.925 -2.625 1.00 88.44 161 GLY A N 1
ATOM 1232 C CA . GLY A 1 161 ? 16.850 0.458 -2.984 1.00 88.44 161 GLY A CA 1
ATOM 1233 C C . GLY A 1 161 ? 17.094 0.736 -4.458 1.00 88.44 161 GLY A C 1
ATOM 1234 O O . GLY A 1 161 ? 18.063 0.246 -5.030 1.00 88.44 161 GLY A O 1
ATOM 1235 N N . ILE A 1 162 ? 16.211 1.518 -5.068 1.00 92.88 162 ILE A N 1
ATOM 1236 C CA . ILE A 1 162 ? 16.305 1.961 -6.456 1.00 92.88 162 ILE A CA 1
ATOM 1237 C C . ILE A 1 162 ? 16.504 3.468 -6.443 1.00 92.88 162 ILE A C 1
ATOM 1239 O O . ILE A 1 162 ? 15.683 4.216 -5.913 1.00 92.88 162 ILE A O 1
ATOM 1243 N N . PHE A 1 163 ? 17.592 3.909 -7.058 1.00 92.94 163 PHE A N 1
ATOM 1244 C CA . PHE A 1 163 ? 17.950 5.318 -7.149 1.00 92.94 163 PHE A CA 1
ATOM 1245 C C . PHE A 1 163 ? 18.069 5.701 -8.609 1.00 92.94 163 PHE A C 1
ATOM 1247 O O . PHE A 1 163 ? 18.551 4.910 -9.419 1.00 92.94 163 PHE A O 1
ATOM 1254 N N . GLY A 1 164 ? 17.654 6.911 -8.959 1.00 94.94 164 GLY A N 1
ATOM 1255 C CA . GLY A 1 164 ? 17.805 7.375 -10.327 1.00 94.94 164 GLY A CA 1
ATOM 1256 C C . GLY A 1 164 ? 16.948 8.577 -10.654 1.00 94.94 164 GLY A C 1
ATOM 1257 O O . GLY A 1 164 ? 16.762 9.467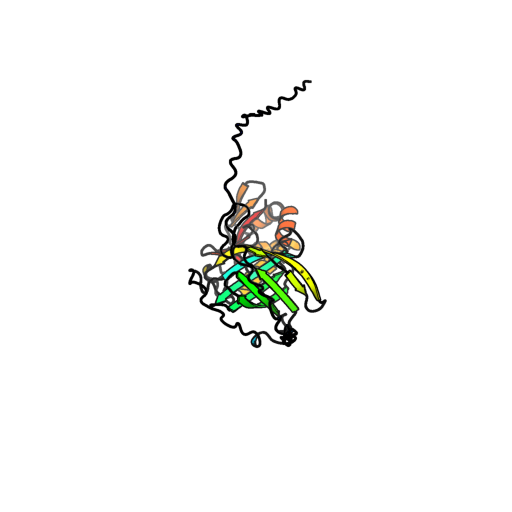 -9.825 1.00 94.94 164 GLY A O 1
ATOM 1258 N N . THR A 1 165 ? 16.438 8.582 -11.877 1.00 96.31 165 THR A N 1
ATOM 1259 C CA . THR A 1 165 ? 15.670 9.683 -12.445 1.00 96.31 165 THR A CA 1
ATOM 1260 C C . THR A 1 165 ? 14.334 9.168 -12.948 1.00 96.31 165 THR A C 1
ATOM 1262 O O . THR A 1 165 ? 14.269 8.200 -13.704 1.00 96.31 165 THR A O 1
ATOM 1265 N N . PHE A 1 166 ? 13.278 9.848 -12.526 1.00 96.06 166 PHE A N 1
ATOM 1266 C CA . PHE A 1 166 ? 11.938 9.774 -13.078 1.00 96.06 166 PHE A CA 1
ATOM 1267 C C . PHE A 1 166 ? 11.758 10.913 -14.083 1.00 96.06 166 PHE A C 1
ATOM 1269 O O . PHE A 1 166 ? 11.968 12.077 -13.737 1.00 96.06 166 PHE A O 1
ATOM 1276 N N . THR A 1 167 ? 11.339 10.589 -15.296 1.00 96.19 167 THR A N 1
ATOM 1277 C CA . THR A 1 167 ? 11.047 11.532 -16.372 1.00 96.19 167 THR A CA 1
ATOM 1278 C C . THR A 1 167 ? 9.550 11.503 -16.644 1.00 96.19 167 THR A C 1
ATOM 1280 O O . THR A 1 167 ? 8.999 10.465 -17.002 1.00 96.19 167 THR A O 1
ATOM 1283 N N . ASP A 1 168 ? 8.885 12.640 -16.462 1.00 92.50 168 ASP A N 1
ATOM 1284 C CA . ASP A 1 168 ? 7.497 12.836 -16.888 1.00 92.50 168 ASP A CA 1
ATOM 1285 C C . ASP A 1 168 ? 7.480 13.041 -18.412 1.00 92.50 168 ASP A C 1
ATOM 1287 O O . ASP A 1 168 ? 8.030 14.022 -18.912 1.00 92.50 168 ASP A O 1
ATOM 1291 N N . GLU A 1 169 ? 6.872 12.118 -19.159 1.00 93.50 169 GLU A N 1
ATOM 1292 C CA . GLU A 1 169 ? 6.936 12.090 -20.632 1.00 93.50 169 GLU A CA 1
ATOM 1293 C C . GLU A 1 169 ? 6.014 13.129 -21.284 1.00 93.50 169 GLU A C 1
ATOM 1295 O O . GLU A 1 169 ? 6.180 13.484 -22.451 1.00 93.50 169 GLU A O 1
ATOM 1300 N N . LEU A 1 170 ? 5.053 13.673 -20.533 1.00 89.19 170 LEU A N 1
ATOM 1301 C CA . LEU A 1 170 ? 4.209 14.764 -21.013 1.00 89.19 170 LEU A CA 1
ATOM 1302 C C . LEU A 1 170 ? 4.964 16.098 -21.004 1.00 89.19 170 LEU A C 1
ATOM 1304 O O . LEU A 1 170 ? 4.786 16.926 -21.898 1.00 89.19 170 LEU A O 1
ATOM 1308 N N . THR A 1 171 ? 5.773 16.327 -19.972 1.00 93.12 171 THR A N 1
ATOM 1309 C CA . THR A 1 171 ? 6.459 17.605 -19.732 1.00 93.12 171 THR A CA 1
ATOM 1310 C C . THR A 1 171 ? 7.947 17.574 -20.073 1.00 93.12 171 THR A C 1
ATOM 1312 O O . THR A 1 171 ? 8.561 18.635 -20.187 1.00 93.12 171 THR A O 1
ATOM 1315 N N . GLY A 1 172 ? 8.535 16.385 -20.221 1.00 93.19 172 GLY A N 1
ATOM 1316 C CA . GLY A 1 172 ? 9.977 16.171 -20.348 1.00 93.19 172 GLY A CA 1
ATOM 1317 C C . GLY A 1 172 ? 10.754 16.503 -19.071 1.00 93.19 172 GLY A C 1
ATOM 1318 O O . GLY A 1 172 ? 11.954 16.772 -19.133 1.00 93.19 172 GLY A O 1
ATOM 1319 N N . LYS A 1 173 ? 10.080 16.582 -17.916 1.00 94.19 173 LYS A N 1
ATOM 1320 C CA . LYS A 1 173 ? 10.708 16.992 -16.660 1.00 94.19 173 LYS A CA 1
ATOM 1321 C C . LYS A 1 173 ? 11.365 15.804 -15.968 1.00 94.19 173 LYS A C 1
ATOM 1323 O O . LYS A 1 173 ? 10.680 14.893 -15.508 1.00 94.19 173 LYS A O 1
ATOM 1328 N N . ASP A 1 174 ? 12.668 15.926 -15.750 1.00 95.62 174 ASP A N 1
ATOM 1329 C CA . ASP A 1 174 ? 13.438 14.999 -14.928 1.00 95.62 174 ASP A CA 1
ATOM 1330 C C . ASP A 1 174 ? 13.337 15.329 -13.437 1.00 95.62 174 ASP A C 1
ATOM 1332 O O . ASP A 1 174 ? 13.375 16.487 -13.005 1.00 95.62 174 ASP A O 1
ATOM 1336 N N . THR A 1 175 ? 13.213 14.282 -12.630 1.00 95.12 175 THR A N 1
ATOM 1337 C CA . THR A 1 175 ? 13.101 14.347 -11.178 1.00 95.12 175 THR A CA 1
ATOM 1338 C C . THR A 1 175 ? 13.890 13.204 -10.537 1.00 95.12 175 THR A C 1
ATOM 1340 O O . THR A 1 175 ? 13.603 12.044 -10.818 1.00 95.12 175 THR A O 1
ATOM 1343 N N . PRO A 1 176 ? 14.853 13.500 -9.648 1.00 95.25 176 PRO A N 1
ATOM 1344 C CA . PRO A 1 176 ? 15.458 12.506 -8.773 1.00 95.25 176 PRO A CA 1
ATOM 1345 C C . PRO A 1 176 ? 14.429 11.620 -8.063 1.00 95.25 176 PRO A C 1
ATOM 1347 O O . PRO A 1 176 ? 13.465 12.113 -7.469 1.00 95.25 176 PRO A O 1
ATOM 1350 N N . LEU A 1 177 ? 14.680 10.316 -8.105 1.00 94.25 177 LEU A N 1
ATOM 1351 C CA . LEU A 1 177 ? 13.862 9.267 -7.515 1.00 94.25 177 LEU A CA 1
ATOM 1352 C C . LEU A 1 177 ? 14.695 8.436 -6.541 1.00 94.25 177 LEU A C 1
ATOM 1354 O O . LEU A 1 177 ? 15.835 8.061 -6.832 1.00 94.25 177 LEU A O 1
ATOM 1358 N N . GLN A 1 178 ? 14.086 8.135 -5.397 1.00 93.25 178 GLN A N 1
ATOM 1359 C CA . GLN A 1 178 ? 14.595 7.183 -4.421 1.00 93.25 178 GLN A CA 1
ATOM 1360 C C . GLN A 1 178 ? 13.453 6.279 -3.981 1.00 93.25 178 GLN A C 1
ATOM 1362 O O . GLN A 1 178 ? 12.427 6.757 -3.508 1.00 93.25 178 GLN A O 1
ATOM 1367 N N . LEU A 1 179 ? 13.636 4.978 -4.122 1.00 92.94 179 LEU A N 1
ATOM 1368 C CA . LEU A 1 179 ? 12.714 3.948 -3.674 1.00 92.94 179 LEU A CA 1
ATOM 1369 C C . LEU A 1 179 ? 13.478 2.990 -2.772 1.00 92.94 179 LEU A C 1
ATOM 1371 O O . LEU A 1 179 ? 14.620 2.647 -3.066 1.00 92.94 179 LEU A O 1
ATOM 1375 N N . TYR A 1 180 ? 12.838 2.531 -1.708 1.00 90.38 180 TYR A N 1
ATOM 1376 C CA . TYR A 1 180 ? 13.380 1.516 -0.814 1.00 90.38 180 TYR A CA 1
ATOM 1377 C C . TYR A 1 180 ? 12.411 0.352 -0.760 1.00 90.38 180 TYR A C 1
ATOM 1379 O O . TYR A 1 180 ? 11.199 0.570 -0.738 1.00 90.38 180 TYR A O 1
ATOM 1387 N N . GLU A 1 181 ? 12.945 -0.863 -0.753 1.00 88.31 181 GLU A N 1
ATOM 1388 C CA . GLU A 1 181 ? 12.137 -2.057 -0.552 1.00 88.31 181 GLU A CA 1
ATOM 1389 C C . GLU A 1 181 ? 11.454 -1.955 0.814 1.00 88.31 181 GLU A C 1
ATOM 1391 O O . GLU A 1 181 ? 12.083 -1.631 1.825 1.00 88.31 181 GLU A O 1
ATOM 1396 N N . ASP A 1 182 ? 10.146 -2.161 0.808 1.00 85.56 182 ASP A N 1
ATOM 1397 C CA . ASP A 1 182 ? 9.312 -2.181 1.998 1.00 85.56 182 ASP A CA 1
ATOM 1398 C C . ASP A 1 182 ? 9.118 -3.634 2.448 1.00 85.56 182 ASP A C 1
ATOM 1400 O O . ASP A 1 182 ? 9.418 -3.994 3.587 1.00 85.56 182 ASP A O 1
ATOM 1404 N N . TYR A 1 183 ? 8.709 -4.502 1.518 1.00 84.75 183 TYR A N 1
ATOM 1405 C CA . TYR A 1 183 ? 8.593 -5.942 1.734 1.00 84.75 183 TYR A CA 1
ATOM 1406 C C . TYR A 1 183 ? 8.587 -6.715 0.408 1.00 84.75 183 TYR A C 1
ATOM 1408 O O . TYR A 1 183 ? 8.421 -6.145 -0.669 1.00 84.75 183 TYR A O 1
ATOM 1416 N N . ALA A 1 184 ? 8.732 -8.037 0.496 1.00 84.12 184 ALA A N 1
ATOM 1417 C CA . ALA A 1 184 ? 8.532 -8.949 -0.624 1.00 84.12 184 ALA A CA 1
ATOM 1418 C C . ALA A 1 184 ? 7.413 -9.947 -0.302 1.00 84.12 184 ALA A C 1
ATOM 1420 O O . ALA A 1 184 ? 7.245 -10.347 0.854 1.00 84.12 184 ALA A O 1
ATOM 1421 N N . SER A 1 185 ? 6.661 -10.359 -1.320 1.00 82.12 185 SER A N 1
ATOM 1422 C CA . SER A 1 185 ? 5.551 -11.313 -1.196 1.00 82.12 185 SER A CA 1
ATOM 1423 C C . SER A 1 185 ? 5.594 -12.355 -2.314 1.00 82.12 185 SER A C 1
ATOM 1425 O O . SER A 1 185 ? 6.077 -12.078 -3.409 1.00 82.12 185 SER A O 1
ATOM 1427 N N . GLY A 1 186 ? 5.132 -13.572 -2.019 1.00 75.50 186 GLY A N 1
ATOM 1428 C CA . GLY A 1 186 ? 5.049 -14.674 -2.987 1.00 75.50 186 GLY A CA 1
ATOM 1429 C C . GLY A 1 186 ? 3.744 -14.686 -3.788 1.00 75.50 186 GLY A C 1
ATOM 1430 O O . GLY A 1 186 ? 3.420 -15.703 -4.398 1.00 75.50 186 GLY A O 1
ATOM 1431 N N . ASP A 1 187 ? 2.982 -13.599 -3.709 1.00 80.31 187 ASP A N 1
ATOM 1432 C CA . ASP A 1 187 ? 1.712 -13.389 -4.391 1.00 80.31 187 ASP A CA 1
ATOM 1433 C C . ASP A 1 187 ? 1.946 -12.961 -5.861 1.00 80.31 187 ASP A C 1
ATOM 1435 O O . ASP A 1 187 ? 3.082 -12.929 -6.341 1.00 80.31 187 ASP A O 1
ATOM 1439 N N . SER A 1 188 ? 0.882 -12.667 -6.613 1.00 83.62 188 SER A N 1
ATOM 1440 C CA . SER A 1 188 ? 0.981 -12.239 -8.023 1.00 83.62 188 SER A CA 1
ATOM 1441 C C . SER A 1 188 ? 0.381 -10.852 -8.221 1.00 83.62 188 SER A C 1
ATOM 1443 O O . SER A 1 188 ? -0.479 -10.468 -7.442 1.00 83.62 188 SER A O 1
ATOM 1445 N N . LEU A 1 189 ? 0.782 -10.123 -9.270 1.00 82.19 189 LEU A N 1
ATOM 1446 C CA . LEU A 1 189 ? 0.241 -8.780 -9.557 1.00 82.19 189 LEU A CA 1
ATOM 1447 C C . LEU A 1 189 ? -1.291 -8.760 -9.697 1.00 82.19 189 LEU A C 1
ATOM 1449 O O . LEU A 1 189 ? -1.914 -7.741 -9.440 1.00 82.19 189 LEU A O 1
ATOM 1453 N N . ASP A 1 190 ? -1.898 -9.877 -10.105 1.00 82.88 190 ASP A N 1
ATOM 1454 C CA . ASP A 1 190 ? -3.353 -9.982 -10.250 1.00 82.88 190 ASP A CA 1
ATOM 1455 C C . ASP A 1 190 ? -4.053 -10.494 -8.971 1.00 82.88 190 ASP A C 1
ATOM 1457 O O . ASP A 1 190 ? -5.281 -10.528 -8.931 1.00 82.88 190 ASP A O 1
ATOM 1461 N N . HIS A 1 191 ? -3.291 -10.977 -7.979 1.00 87.12 191 HIS A N 1
ATOM 1462 C CA . HIS A 1 191 ? -3.783 -11.599 -6.739 1.00 87.12 191 HIS A CA 1
ATOM 1463 C C . HIS A 1 191 ? -2.773 -11.374 -5.595 1.00 87.12 191 HIS A C 1
ATOM 1465 O O . HIS A 1 191 ? -2.100 -12.314 -5.169 1.00 87.12 191 HIS A O 1
ATOM 1471 N N . GLU A 1 192 ? -2.624 -10.137 -5.134 1.00 88.19 192 GLU A N 1
ATOM 1472 C CA . GLU A 1 192 ? -1.668 -9.683 -4.120 1.00 88.19 192 GLU A CA 1
ATOM 1473 C C . GLU A 1 192 ? -2.047 -10.099 -2.694 1.00 88.19 192 GLU A C 1
ATOM 1475 O O . GLU A 1 192 ? -1.179 -10.195 -1.826 1.00 88.19 192 GLU A O 1
ATOM 1480 N N . TYR A 1 193 ? -3.329 -10.369 -2.421 1.00 92.00 193 TYR A N 1
ATOM 1481 C CA . TYR A 1 193 ? -3.797 -10.719 -1.074 1.00 92.00 193 TYR A CA 1
ATOM 1482 C C . TYR A 1 193 ? -4.125 -12.210 -0.913 1.00 92.00 193 TYR A C 1
ATOM 1484 O O . TYR A 1 193 ? -4.712 -12.618 0.098 1.00 92.00 193 TYR A O 1
ATOM 1492 N N . GLN A 1 194 ? -3.722 -13.051 -1.872 1.00 91.06 194 GLN A N 1
ATOM 1493 C CA . GLN A 1 194 ? -4.020 -14.485 -1.876 1.00 91.06 194 GLN A CA 1
ATOM 1494 C C . GLN A 1 194 ? -3.523 -15.184 -0.604 1.00 91.06 194 GLN A C 1
ATOM 1496 O O . GLN A 1 194 ? -4.235 -16.014 -0.032 1.00 91.06 194 GLN A O 1
ATOM 1501 N N . THR A 1 195 ? -2.339 -14.818 -0.107 1.00 90.69 195 THR A N 1
ATOM 1502 C CA . THR A 1 195 ? -1.786 -15.335 1.157 1.00 90.69 195 THR A CA 1
ATOM 1503 C C . THR A 1 195 ? -2.706 -15.127 2.371 1.00 90.69 195 THR A C 1
ATOM 1505 O O . THR A 1 195 ? -2.669 -15.911 3.321 1.00 90.69 195 THR A O 1
ATOM 1508 N N . ALA A 1 196 ? -3.568 -14.104 2.345 1.00 93.06 196 ALA A N 1
ATOM 1509 C CA . ALA A 1 196 ? -4.559 -13.824 3.384 1.00 93.06 196 ALA A CA 1
ATOM 1510 C C . ALA A 1 196 ? -5.892 -14.571 3.174 1.00 93.06 196 ALA A C 1
ATOM 1512 O O . ALA A 1 196 ? -6.806 -14.420 3.982 1.00 93.06 196 ALA A O 1
ATOM 1513 N N . GLY A 1 197 ? -6.008 -15.387 2.121 1.00 93.12 197 GLY A N 1
ATOM 1514 C CA . GLY A 1 197 ? -7.221 -16.128 1.766 1.00 93.12 197 GLY A CA 1
ATOM 1515 C C . GLY A 1 197 ? -8.223 -15.333 0.925 1.00 93.12 197 GLY A C 1
ATOM 1516 O O . GLY A 1 197 ? -9.382 -15.736 0.825 1.00 93.12 197 GLY A O 1
ATOM 1517 N N . VAL A 1 198 ? -7.800 -14.210 0.343 1.00 93.88 198 VAL A N 1
ATOM 1518 C CA . VAL A 1 198 ? -8.627 -13.366 -0.528 1.00 93.88 198 VAL A CA 1
ATOM 1519 C C . VAL A 1 198 ? -8.674 -13.969 -1.930 1.00 93.88 198 VAL A C 1
ATOM 1521 O O . VAL A 1 198 ? -7.656 -14.401 -2.462 1.00 93.88 198 VAL A O 1
ATOM 1524 N N . ASN A 1 199 ? -9.868 -14.005 -2.526 1.00 89.69 199 ASN A N 1
ATOM 1525 C CA . ASN A 1 199 ? -10.064 -14.474 -3.904 1.00 89.69 199 ASN A CA 1
ATOM 1526 C C . ASN A 1 199 ? -10.218 -13.328 -4.915 1.00 89.69 199 ASN A C 1
ATOM 1528 O O . ASN A 1 199 ? -10.095 -13.559 -6.111 1.00 89.69 199 ASN A O 1
ATOM 1532 N N . ASP A 1 200 ? -10.561 -12.134 -4.435 1.00 91.38 200 ASP A N 1
ATOM 1533 C CA . ASP A 1 200 ? -10.806 -10.940 -5.238 1.00 91.38 200 ASP A CA 1
ATOM 1534 C C . ASP A 1 200 ? -10.228 -9.736 -4.493 1.00 91.38 200 ASP A C 1
ATOM 1536 O O . ASP A 1 200 ? -10.813 -9.256 -3.520 1.00 91.38 200 ASP A O 1
ATOM 1540 N N . ASP A 1 201 ? -9.062 -9.267 -4.929 1.00 91.69 201 ASP A N 1
ATOM 1541 C CA . ASP A 1 201 ? -8.369 -8.150 -4.286 1.00 91.69 201 ASP A CA 1
ATOM 1542 C C . ASP A 1 201 ? -9.184 -6.856 -4.331 1.00 91.69 201 ASP A C 1
ATOM 1544 O O . ASP A 1 201 ? -9.117 -6.046 -3.403 1.00 91.69 201 ASP A O 1
ATOM 1548 N N . SER A 1 202 ? -10.037 -6.693 -5.350 1.00 91.88 202 SER A N 1
ATOM 1549 C CA . SER A 1 202 ? -10.866 -5.497 -5.499 1.00 91.88 202 SER A CA 1
ATOM 1550 C C . SER A 1 202 ? -11.854 -5.327 -4.343 1.00 91.88 202 SER A C 1
ATOM 1552 O O . SER A 1 202 ? -12.195 -4.198 -3.978 1.00 91.88 202 SER A O 1
ATOM 1554 N N . LEU A 1 203 ? -12.262 -6.431 -3.705 1.00 95.31 203 LEU A N 1
ATOM 1555 C CA . LEU A 1 203 ? -13.076 -6.410 -2.493 1.00 95.31 203 LEU A CA 1
ATOM 1556 C C . LEU A 1 203 ? -12.329 -5.733 -1.341 1.00 95.31 203 LEU A C 1
ATOM 1558 O O . LEU A 1 203 ? -12.908 -4.913 -0.623 1.00 95.31 203 LEU A O 1
ATOM 1562 N N . ILE A 1 204 ? -11.048 -6.058 -1.169 1.00 96.38 204 ILE A N 1
ATOM 1563 C CA . ILE A 1 204 ? -10.214 -5.526 -0.090 1.00 96.38 204 ILE A CA 1
ATOM 1564 C C . ILE A 1 204 ? -9.839 -4.075 -0.371 1.00 96.38 204 ILE A C 1
ATOM 1566 O O . ILE A 1 204 ? -9.970 -3.237 0.523 1.00 96.38 204 ILE A O 1
ATOM 1570 N N . ASP A 1 205 ? -9.477 -3.751 -1.610 1.00 93.38 205 ASP A N 1
ATOM 1571 C CA . ASP A 1 205 ? -9.204 -2.375 -2.025 1.00 93.38 205 ASP A CA 1
ATOM 1572 C C . ASP A 1 205 ? -10.429 -1.475 -1.801 1.00 93.38 205 ASP A C 1
ATOM 1574 O O . ASP A 1 205 ? -10.338 -0.378 -1.238 1.00 93.38 205 ASP A O 1
ATOM 1578 N N . GLN A 1 206 ? -11.621 -1.962 -2.166 1.00 95.19 206 GLN A N 1
ATOM 1579 C CA . GLN A 1 206 ? -12.869 -1.242 -1.941 1.00 95.19 206 GLN A CA 1
ATOM 1580 C C . GLN A 1 206 ? -13.209 -1.127 -0.451 1.00 95.19 206 GLN A C 1
ATOM 1582 O O . GLN A 1 206 ? -13.688 -0.075 -0.016 1.00 95.19 206 GLN A O 1
ATOM 1587 N N . ALA A 1 207 ? -12.969 -2.169 0.348 1.00 97.38 207 ALA A N 1
ATOM 1588 C CA . ALA A 1 207 ? -13.156 -2.115 1.793 1.00 97.38 207 ALA A CA 1
ATOM 1589 C C . ALA A 1 207 ? -12.226 -1.074 2.437 1.00 97.38 207 ALA A C 1
ATOM 1591 O O . ALA A 1 207 ? -12.695 -0.214 3.185 1.00 97.38 207 ALA A O 1
ATOM 1592 N N . ALA A 1 208 ? -10.939 -1.078 2.090 1.00 96.69 208 ALA A N 1
ATOM 1593 C CA . ALA A 1 208 ? -9.979 -0.091 2.569 1.00 96.69 208 ALA A CA 1
ATOM 1594 C C . ALA A 1 208 ? -10.387 1.330 2.154 1.00 96.69 208 ALA A C 1
ATOM 1596 O O . ALA A 1 208 ? -10.464 2.226 2.996 1.00 96.69 208 ALA A O 1
ATOM 1597 N N . MET A 1 209 ? -10.747 1.537 0.885 1.00 95.44 209 MET A N 1
ATOM 1598 C CA . MET A 1 209 ? -11.208 2.833 0.384 1.00 95.44 209 MET A CA 1
ATOM 1599 C C . MET A 1 209 ? -12.473 3.324 1.108 1.00 95.44 209 MET A C 1
ATOM 1601 O O . MET A 1 209 ? -12.538 4.483 1.524 1.00 95.44 209 MET A O 1
ATOM 1605 N N . ASN A 1 210 ? -13.471 2.457 1.302 1.00 97.12 210 ASN A N 1
ATOM 1606 C CA . ASN A 1 210 ? -14.697 2.802 2.023 1.00 97.12 210 ASN A CA 1
ATOM 1607 C C . ASN A 1 210 ? -14.417 3.150 3.485 1.00 97.12 210 ASN A C 1
ATOM 1609 O O . ASN A 1 210 ? -14.940 4.154 3.972 1.00 97.12 210 ASN A O 1
ATOM 1613 N N . PHE A 1 211 ? -13.563 2.374 4.160 1.00 98.06 211 PHE A N 1
ATOM 1614 C CA . PHE A 1 211 ? -13.141 2.658 5.527 1.00 98.06 211 PHE A CA 1
ATOM 1615 C C . PHE A 1 211 ? -12.538 4.063 5.622 1.00 98.06 211 PHE A C 1
ATOM 1617 O O . PHE A 1 211 ? -13.012 4.883 6.406 1.00 98.06 211 PHE A O 1
ATOM 1624 N N . LEU A 1 212 ? -11.575 4.389 4.753 1.00 96.06 212 LEU A N 1
ATOM 1625 C CA . LEU A 1 212 ? -10.935 5.706 4.720 1.00 96.06 212 LEU A CA 1
ATOM 1626 C C . LEU A 1 212 ? -11.940 6.845 4.492 1.00 96.06 212 LEU A C 1
ATOM 1628 O O . LEU A 1 212 ? -11.931 7.834 5.229 1.00 96.06 212 LEU A O 1
ATOM 1632 N N . ILE A 1 213 ? -12.839 6.707 3.511 1.00 95.69 213 ILE A N 1
ATOM 1633 C CA . ILE A 1 213 ? -13.849 7.729 3.191 1.00 95.69 213 ILE A CA 1
ATOM 1634 C C . ILE A 1 213 ? -14.819 7.926 4.360 1.00 95.69 213 ILE A C 1
ATOM 1636 O O . ILE A 1 213 ? -15.111 9.062 4.746 1.00 95.69 213 ILE A O 1
ATOM 1640 N N . TRP A 1 214 ? -15.348 6.843 4.926 1.00 97.94 214 TRP A N 1
ATOM 1641 C CA . TRP A 1 214 ? -16.347 6.913 5.992 1.00 97.94 214 TRP A CA 1
ATOM 1642 C C . TRP A 1 214 ? -15.748 7.407 7.306 1.00 97.94 214 TRP A C 1
ATOM 1644 O O . TRP A 1 214 ? -16.384 8.215 7.982 1.00 97.94 214 TRP A O 1
ATOM 1654 N N . SER A 1 215 ? -14.505 7.040 7.620 1.00 96.69 215 SER A N 1
ATOM 1655 C CA . SER A 1 215 ? -13.769 7.599 8.757 1.00 96.69 215 SER A CA 1
ATOM 1656 C C . SER A 1 215 ? -13.495 9.094 8.592 1.00 96.69 215 SER A C 1
ATOM 1658 O O . SER A 1 215 ? -13.667 9.855 9.545 1.00 96.69 215 SER A O 1
ATOM 1660 N N . ALA A 1 216 ? -13.117 9.541 7.389 1.00 93.75 216 ALA A N 1
ATOM 1661 C CA . ALA A 1 216 ? -12.860 10.954 7.105 1.00 93.75 216 ALA A CA 1
ATOM 1662 C C . ALA A 1 216 ? -14.132 11.819 7.119 1.00 93.75 216 ALA A C 1
ATOM 1664 O O . ALA A 1 216 ? -14.062 13.008 7.425 1.00 93.75 216 ALA A O 1
ATOM 1665 N N . THR A 1 217 ? -15.287 11.231 6.792 1.00 95.69 217 THR A N 1
ATOM 1666 C CA . THR A 1 217 ? -16.589 11.922 6.721 1.00 95.69 217 THR A CA 1
ATOM 1667 C C . THR A 1 217 ? -17.490 11.672 7.933 1.00 95.69 217 THR A C 1
ATOM 1669 O O . THR A 1 217 ? -18.664 12.030 7.898 1.00 95.69 217 THR A O 1
ATOM 1672 N N . ASP A 1 218 ? -16.952 11.074 9.002 1.00 96.44 218 ASP A N 1
ATOM 1673 C CA . ASP A 1 218 ? -17.676 10.769 10.244 1.00 96.44 218 ASP A CA 1
ATOM 1674 C C . ASP A 1 218 ? -18.967 9.955 10.045 1.00 96.44 218 ASP A C 1
ATOM 1676 O O . ASP A 1 218 ? -19.944 10.103 10.779 1.00 96.44 218 ASP A O 1
ATOM 1680 N N . GLN A 1 219 ? -18.965 9.032 9.081 1.00 98.19 219 GLN A N 1
ATOM 1681 C CA . GLN A 1 219 ? -20.056 8.076 8.872 1.00 98.19 219 GLN A CA 1
ATOM 1682 C C . GLN A 1 219 ? -19.923 6.897 9.844 1.00 98.19 219 GLN A C 1
ATOM 1684 O O . GLN A 1 219 ? -19.634 5.767 9.444 1.00 98.19 219 GLN A O 1
ATOM 1689 N N . LYS A 1 220 ? -20.100 7.186 11.139 1.00 98.38 220 LYS A N 1
ATOM 1690 C CA . LYS A 1 220 ? -19.773 6.289 12.259 1.00 98.38 220 LYS A CA 1
ATOM 1691 C C . LYS A 1 220 ? -20.448 4.927 12.144 1.00 98.38 220 LYS A C 1
ATOM 1693 O O . LYS A 1 220 ? -19.788 3.910 12.321 1.00 98.38 220 LYS A O 1
ATOM 1698 N N . GLU A 1 221 ? -21.730 4.901 11.790 1.00 98.44 221 GLU A N 1
ATOM 1699 C CA . GLU A 1 221 ? -22.516 3.672 11.642 1.00 98.44 221 GLU A CA 1
ATOM 1700 C C . GLU A 1 221 ? -21.978 2.802 10.504 1.00 98.44 221 GLU A C 1
ATOM 1702 O O . GLU A 1 221 ? -21.882 1.586 10.640 1.00 98.44 221 GLU A O 1
ATOM 1707 N N . ARG A 1 222 ? -21.554 3.414 9.391 1.00 98.62 222 ARG A N 1
ATOM 1708 C CA . ARG A 1 222 ? -20.978 2.660 8.273 1.00 98.62 222 ARG A CA 1
ATOM 1709 C C . ARG A 1 222 ? -19.621 2.073 8.632 1.00 98.62 222 ARG A C 1
ATOM 1711 O O . ARG A 1 222 ? -19.381 0.910 8.341 1.00 98.62 222 ARG A O 1
ATOM 1718 N N . VAL A 1 223 ? -18.763 2.844 9.305 1.00 98.56 223 VAL A N 1
ATOM 1719 C CA . VAL A 1 223 ? -17.483 2.329 9.819 1.00 98.56 223 VAL A CA 1
ATOM 1720 C C . VAL A 1 223 ? -17.729 1.182 10.797 1.00 98.56 223 VAL A C 1
ATOM 1722 O O . VAL A 1 223 ? -17.086 0.144 10.686 1.00 98.56 223 VAL A O 1
ATOM 1725 N N . ALA A 1 224 ? -18.689 1.330 11.714 1.00 98.56 224 ALA A N 1
ATOM 1726 C CA . ALA A 1 224 ? -19.014 0.314 12.710 1.00 98.56 224 ALA A CA 1
ATOM 1727 C C . ALA A 1 224 ? -19.485 -1.010 12.079 1.00 98.56 224 ALA A C 1
ATOM 1729 O O . ALA A 1 224 ? -19.150 -2.073 12.597 1.00 98.56 224 ALA A O 1
ATOM 1730 N N . GLN A 1 225 ? -20.181 -0.957 10.936 1.00 98.38 225 GLN A N 1
ATOM 1731 C CA . GLN A 1 225 ? -20.589 -2.129 10.146 1.00 98.38 225 GLN A CA 1
ATOM 1732 C C . GLN A 1 225 ? -19.425 -2.836 9.437 1.00 98.38 225 GLN A C 1
ATOM 1734 O O . GLN A 1 225 ? -19.553 -4.002 9.052 1.00 98.38 225 GLN A O 1
ATOM 1739 N N . MET A 1 226 ? -18.293 -2.156 9.236 1.00 98.38 226 MET A N 1
ATOM 1740 C CA . MET A 1 226 ? -17.089 -2.767 8.663 1.00 98.38 226 MET A CA 1
ATOM 1741 C C . MET A 1 226 ? -16.290 -3.570 9.686 1.00 98.38 226 MET A C 1
ATOM 1743 O O . MET A 1 226 ? -15.383 -4.294 9.294 1.00 98.38 226 MET A O 1
ATOM 1747 N N . ILE A 1 227 ? -16.589 -3.442 10.975 1.00 98.56 227 ILE A N 1
ATOM 1748 C CA . ILE A 1 227 ? -15.818 -4.073 12.042 1.00 98.56 227 ILE A CA 1
ATOM 1749 C C . ILE A 1 227 ? -16.240 -5.533 12.229 1.00 98.56 227 ILE A C 1
ATOM 1751 O O . ILE A 1 227 ? -17.430 -5.843 12.281 1.00 98.56 227 ILE A O 1
ATOM 1755 N N . GLU A 1 228 ? -15.255 -6.413 12.381 1.00 98.50 228 GLU A N 1
ATOM 1756 C CA . GLU A 1 228 ? -15.448 -7.772 12.882 1.00 98.50 228 GLU A CA 1
ATOM 1757 C C . GLU A 1 228 ? -15.434 -7.737 14.416 1.00 98.50 228 GLU A C 1
ATOM 1759 O O . GLU A 1 228 ? -14.405 -7.444 15.027 1.00 98.50 228 GLU A O 1
ATOM 1764 N N . TYR A 1 229 ? -16.574 -8.005 15.056 1.00 98.44 229 TYR A N 1
ATOM 1765 C CA . TYR A 1 229 ? -16.661 -8.038 16.518 1.00 98.44 229 TYR A CA 1
ATOM 1766 C C . TYR A 1 229 ? -16.482 -9.459 17.076 1.00 98.44 229 TYR A C 1
ATOM 1768 O O . TYR A 1 229 ? -16.998 -10.410 16.488 1.00 98.44 229 TYR A O 1
ATOM 1776 N N . PRO A 1 230 ? -15.850 -9.612 18.255 1.00 98.25 230 PRO A N 1
ATOM 1777 C CA . PRO A 1 230 ? -15.182 -8.566 19.032 1.00 98.25 230 PRO A CA 1
ATOM 1778 C C . PRO A 1 230 ? -13.876 -8.105 18.364 1.00 98.25 230 PRO A C 1
ATOM 1780 O O . PRO A 1 230 ? -13.124 -8.920 17.835 1.00 98.25 230 PRO A O 1
ATOM 1783 N N . ILE A 1 231 ? -13.571 -6.805 18.444 1.00 98.25 231 ILE A N 1
ATOM 1784 C CA . ILE A 1 231 ? -12.337 -6.224 17.886 1.00 98.25 231 ILE A CA 1
ATOM 1785 C C . ILE A 1 231 ? -11.389 -5.768 18.995 1.00 98.25 231 ILE A C 1
ATOM 1787 O O . ILE A 1 231 ? -11.807 -5.176 19.994 1.00 98.25 231 ILE A O 1
ATOM 1791 N N . GLN A 1 232 ? -10.086 -5.982 18.804 1.00 96.00 232 GLN A N 1
ATOM 1792 C CA . GLN A 1 232 ? -9.060 -5.353 19.629 1.00 96.00 232 GLN A CA 1
ATOM 1793 C C . GLN A 1 232 ? -8.709 -3.969 19.068 1.00 96.00 232 GLN A C 1
ATOM 1795 O O . GLN A 1 232 ? -8.214 -3.846 17.949 1.00 96.00 232 GLN A O 1
ATOM 1800 N N . VAL A 1 233 ? -8.914 -2.926 19.876 1.00 97.62 233 VAL A N 1
ATOM 1801 C CA . VAL A 1 233 ? -8.567 -1.543 19.527 1.00 97.62 233 VAL A CA 1
ATOM 1802 C C . VAL A 1 233 ? -7.524 -1.004 20.500 1.00 97.62 233 VAL A C 1
ATOM 1804 O O . VAL A 1 233 ? -7.663 -1.137 21.718 1.00 97.62 233 VAL A O 1
ATOM 1807 N N . TYR A 1 234 ? -6.475 -0.376 19.978 1.00 97.38 234 TYR A N 1
ATOM 1808 C CA . TYR A 1 234 ? -5.547 0.432 20.762 1.00 97.38 234 TYR A CA 1
ATOM 1809 C C . TYR A 1 234 ? -5.902 1.908 20.605 1.00 97.38 234 TYR A C 1
ATOM 1811 O O . TYR A 1 234 ? -5.878 2.424 19.493 1.00 97.38 234 TYR A O 1
ATOM 1819 N N . PHE A 1 235 ? -6.238 2.575 21.707 1.00 95.31 235 PHE A N 1
ATOM 1820 C CA . PHE A 1 235 ? -6.517 4.011 21.739 1.00 95.31 235 PHE A CA 1
ATOM 1821 C C . PHE A 1 235 ? -6.289 4.561 23.150 1.00 95.31 235 PHE A C 1
ATOM 1823 O O . PHE A 1 235 ? -6.411 3.836 24.143 1.00 95.31 235 PHE A O 1
ATOM 1830 N N . GLY A 1 236 ? -5.911 5.836 23.263 1.00 89.06 236 GLY A N 1
ATOM 1831 C CA . GLY A 1 236 ? -5.633 6.464 24.561 1.00 89.06 236 GLY A CA 1
ATOM 1832 C C . GLY A 1 236 ? -4.540 5.747 25.370 1.00 89.06 236 GLY A C 1
ATOM 1833 O O . GLY A 1 236 ? -4.636 5.657 26.594 1.00 89.06 236 GLY A O 1
ATOM 1834 N N . GLY A 1 237 ? -3.541 5.174 24.688 1.00 92.38 237 GLY A N 1
ATOM 1835 C CA . GLY A 1 237 ? -2.400 4.499 25.315 1.00 92.38 237 GLY A CA 1
ATOM 1836 C C . GLY A 1 237 ? -2.664 3.083 25.846 1.00 92.38 237 GLY A C 1
ATOM 1837 O O . GLY A 1 237 ? -1.817 2.533 26.548 1.00 92.38 237 GLY A O 1
ATOM 1838 N N . LYS A 1 238 ? -3.823 2.476 25.555 1.00 94.12 238 LYS A N 1
ATOM 1839 C CA . LYS A 1 238 ? -4.184 1.135 26.045 1.00 94.12 238 LYS A CA 1
ATOM 1840 C C . LYS A 1 238 ? -4.894 0.303 24.982 1.00 94.12 238 LYS A C 1
ATOM 1842 O O . LYS A 1 238 ? -5.552 0.838 24.097 1.00 94.12 238 LYS A O 1
ATOM 1847 N N . ARG A 1 239 ? -4.793 -1.023 25.110 1.00 95.62 239 ARG A N 1
ATOM 1848 C CA . ARG A 1 239 ? -5.594 -1.980 24.330 1.00 95.62 239 ARG A CA 1
ATOM 1849 C C . ARG A 1 239 ? -6.915 -2.248 25.038 1.00 95.62 239 ARG A C 1
ATOM 1851 O O . ARG A 1 239 ? -6.930 -2.438 26.254 1.00 95.62 239 ARG A O 1
ATOM 1858 N N . LYS A 1 240 ? -8.002 -2.300 24.278 1.00 96.00 240 LYS A N 1
ATOM 1859 C CA . LYS A 1 240 ? -9.345 -2.627 24.751 1.00 96.00 240 LYS A CA 1
ATOM 1860 C C . LYS A 1 240 ? -10.027 -3.541 23.730 1.00 96.00 240 LYS A C 1
ATOM 1862 O O . LYS A 1 240 ? -9.930 -3.290 22.533 1.00 96.00 240 LYS A O 1
ATOM 1867 N N . TRP A 1 241 ? -10.705 -4.579 24.209 1.00 97.75 241 TRP A N 1
ATOM 1868 C CA . TRP A 1 241 ? -11.658 -5.332 23.396 1.00 97.75 241 TRP A CA 1
ATOM 1869 C C . TRP A 1 241 ? -12.982 -4.570 23.355 1.00 97.75 241 TRP A C 1
ATOM 1871 O O . TRP A 1 241 ? -13.468 -4.123 24.394 1.00 97.75 241 TRP A O 1
ATOM 1881 N N . ILE A 1 242 ? -13.499 -4.353 22.151 1.00 98.31 242 ILE A N 1
ATOM 1882 C CA . ILE A 1 242 ? -14.818 -3.781 21.897 1.00 98.31 242 ILE A CA 1
ATOM 1883 C C . ILE A 1 242 ? -15.697 -4.943 21.441 1.00 98.31 242 ILE A C 1
ATOM 1885 O O . ILE A 1 242 ? -15.424 -5.552 20.405 1.00 98.31 242 ILE A O 1
ATOM 1889 N N . GLU A 1 243 ? -16.728 -5.263 22.215 1.00 98.38 243 GLU A N 1
ATOM 1890 C CA . GLU A 1 243 ? -17.467 -6.521 22.053 1.00 98.38 243 GLU A CA 1
ATOM 1891 C C . GLU A 1 243 ? -18.535 -6.464 20.956 1.00 98.38 243 GLU A C 1
ATOM 1893 O O . GLU A 1 243 ? -18.972 -7.495 20.452 1.00 98.38 243 GLU A O 1
ATOM 1898 N N . ASN A 1 244 ? -19.014 -5.267 20.615 1.00 98.56 244 ASN A N 1
ATOM 1899 C CA . ASN A 1 244 ? -20.109 -5.079 19.667 1.00 98.56 244 ASN A CA 1
ATOM 1900 C C . ASN A 1 244 ? -20.167 -3.646 19.120 1.00 98.56 244 ASN A C 1
ATOM 1902 O O . ASN A 1 244 ? -19.498 -2.731 19.604 1.00 98.56 244 ASN A O 1
ATOM 1906 N N . GLU A 1 245 ? -21.048 -3.457 18.139 1.00 98.56 245 GLU A N 1
ATOM 1907 C CA . GLU A 1 245 ? -21.280 -2.191 17.444 1.00 98.56 245 GLU A CA 1
ATOM 1908 C C . GLU A 1 2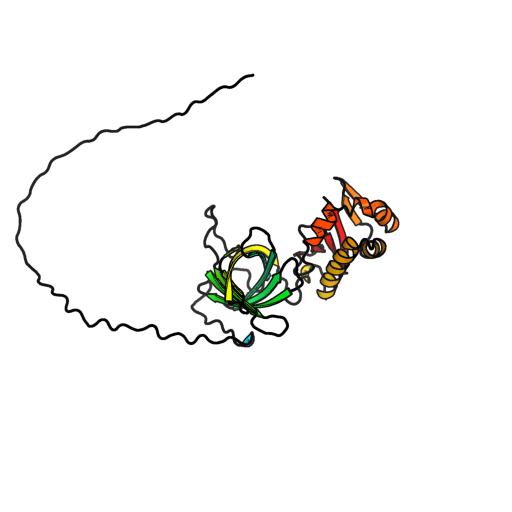45 ? -21.676 -1.038 18.375 1.00 98.56 245 GLU A C 1
ATOM 1910 O O . GLU A 1 245 ? -21.156 0.069 18.250 1.00 98.56 245 GLU A O 1
ATOM 1915 N N . ALA A 1 246 ? -22.554 -1.286 19.353 1.00 98.56 246 ALA A N 1
ATOM 1916 C CA . ALA A 1 246 ? -22.994 -0.246 20.282 1.00 98.56 246 ALA A CA 1
ATOM 1917 C C . ALA A 1 246 ? -21.830 0.257 21.151 1.00 98.56 246 ALA A C 1
ATOM 1919 O O . ALA A 1 246 ? -21.671 1.464 21.360 1.00 98.56 246 ALA A O 1
ATOM 1920 N N . GLU A 1 247 ? -20.978 -0.657 21.621 1.00 98.44 247 GLU A N 1
ATOM 1921 C CA . GLU A 1 247 ? -19.767 -0.286 22.342 1.00 98.44 247 GLU A CA 1
ATOM 1922 C C . GLU A 1 247 ? -18.783 0.470 21.437 1.00 98.44 247 GLU A C 1
ATOM 1924 O O . GLU A 1 247 ? -18.222 1.481 21.870 1.00 98.44 247 GLU A O 1
ATOM 1929 N N . PHE A 1 248 ? -18.608 0.051 20.183 1.00 98.62 248 PHE A N 1
ATOM 1930 C CA . PHE A 1 248 ? -17.749 0.746 19.222 1.00 98.62 248 PHE A CA 1
ATOM 1931 C C . PHE A 1 248 ? -18.194 2.186 18.992 1.00 98.62 248 PHE A C 1
ATOM 1933 O O . PHE A 1 248 ? -17.395 3.105 19.165 1.00 98.62 248 PHE A O 1
ATOM 1940 N N . LEU A 1 249 ? -19.479 2.395 18.696 1.00 98.69 249 LEU A N 1
ATOM 1941 C CA . LEU A 1 249 ? -20.058 3.722 18.488 1.00 98.69 249 LEU A CA 1
ATOM 1942 C C . LEU A 1 249 ? -19.887 4.610 19.727 1.00 98.69 249 LEU A C 1
ATOM 1944 O O . LEU A 1 249 ? -19.528 5.779 19.595 1.00 98.69 249 LEU A O 1
ATOM 1948 N N . SER A 1 250 ? -20.046 4.053 20.935 1.00 98.19 250 SER A N 1
ATOM 1949 C CA . SER A 1 250 ? -19.820 4.800 22.183 1.00 98.19 250 SER A CA 1
ATOM 1950 C C . SER A 1 250 ? -18.361 5.235 22.396 1.00 98.19 250 SER A C 1
ATOM 1952 O O . SER A 1 250 ? -18.112 6.218 23.091 1.00 98.19 250 SER A O 1
ATOM 1954 N N . ASN A 1 251 ? -17.394 4.524 21.800 1.00 97.62 251 ASN A N 1
ATOM 1955 C CA . ASN A 1 251 ? -15.965 4.844 21.870 1.00 97.62 251 ASN A CA 1
ATOM 1956 C C . ASN A 1 251 ? -15.446 5.524 20.590 1.00 97.62 251 ASN A C 1
ATOM 1958 O O . ASN A 1 251 ? -14.269 5.877 20.546 1.00 97.62 251 ASN A O 1
ATOM 1962 N N . TYR A 1 252 ? -16.289 5.737 19.573 1.00 98.12 252 TYR A N 1
ATOM 1963 C CA . TYR A 1 252 ? -15.858 6.137 18.231 1.00 98.12 252 TYR A CA 1
ATOM 1964 C C . TYR A 1 252 ? -14.982 7.388 18.247 1.00 98.12 252 TYR A C 1
ATOM 1966 O O . TYR A 1 252 ? -13.888 7.362 17.706 1.00 98.12 252 TYR A O 1
ATOM 1974 N N . ASP A 1 253 ? -15.397 8.452 18.936 1.00 96.88 253 ASP A N 1
ATOM 1975 C CA . ASP A 1 253 ? -14.640 9.714 18.962 1.00 96.88 253 ASP A CA 1
ATOM 1976 C C . ASP A 1 253 ? -13.316 9.607 19.738 1.00 96.88 253 ASP A C 1
ATOM 1978 O O . ASP A 1 253 ? -12.402 10.398 19.528 1.00 96.88 253 ASP A O 1
ATOM 1982 N N . SER A 1 254 ? -13.190 8.611 20.622 1.00 96.62 254 SER A N 1
ATOM 1983 C CA . SER A 1 254 ? -11.925 8.302 21.303 1.00 96.62 254 SER A CA 1
ATOM 1984 C C . SER A 1 254 ? -10.985 7.449 20.447 1.00 96.62 254 SER A C 1
ATOM 1986 O O . SER A 1 254 ? -9.782 7.453 20.692 1.00 96.62 254 SER A O 1
ATOM 1988 N N . ILE A 1 255 ? -11.527 6.710 19.474 1.00 97.69 255 ILE A N 1
ATOM 1989 C CA . ILE A 1 255 ? -10.776 5.885 18.520 1.00 97.69 255 ILE A CA 1
ATOM 1990 C C . ILE A 1 255 ? -10.388 6.722 17.292 1.00 97.69 255 ILE A C 1
ATOM 1992 O O . ILE A 1 255 ? -9.251 6.683 16.850 1.00 97.69 255 ILE A O 1
ATOM 1996 N N . PHE A 1 256 ? -11.315 7.509 16.750 1.00 97.69 256 PHE A N 1
ATOM 1997 C CA . PHE A 1 256 ? -11.138 8.345 15.562 1.00 97.69 256 PHE A CA 1
ATOM 1998 C C . PHE A 1 256 ? -10.827 9.789 15.936 1.00 97.69 256 PHE A C 1
ATOM 2000 O O . PHE A 1 256 ? -11.549 10.724 15.577 1.00 97.69 256 PHE A O 1
ATOM 2007 N N . THR A 1 257 ? -9.717 9.958 16.652 1.00 96.44 257 THR A N 1
ATOM 2008 C CA . THR A 1 257 ? -9.158 11.274 16.962 1.00 96.44 257 THR A CA 1
ATOM 2009 C C . THR A 1 257 ? -8.772 12.017 15.680 1.00 96.44 257 THR A C 1
ATOM 2011 O O . THR A 1 257 ? -8.603 11.419 14.612 1.00 96.44 257 THR A O 1
ATOM 2014 N N . THR A 1 258 ? -8.596 13.337 15.776 1.00 95.31 258 THR A N 1
ATOM 2015 C CA . THR A 1 258 ? -8.088 14.146 14.658 1.00 95.31 258 THR A CA 1
ATOM 2016 C C . THR A 1 258 ? -6.773 13.581 14.120 1.00 95.31 258 THR A C 1
ATOM 2018 O O . THR A 1 258 ? -6.652 13.377 12.916 1.00 95.31 258 THR A O 1
ATOM 2021 N N . ASP A 1 259 ? -5.831 13.237 14.999 1.00 94.56 259 ASP A N 1
ATOM 2022 C CA . ASP A 1 259 ? -4.513 12.723 14.610 1.00 94.56 259 ASP A CA 1
ATOM 2023 C C . ASP A 1 259 ? -4.604 11.361 13.910 1.00 94.56 259 ASP A C 1
ATOM 2025 O O . ASP A 1 259 ? -3.901 11.111 12.924 1.00 94.56 259 ASP A O 1
ATOM 2029 N N . PHE A 1 260 ? -5.517 10.492 14.358 1.00 95.88 260 PHE A N 1
ATOM 2030 C CA . PHE A 1 260 ? -5.752 9.222 13.680 1.00 95.88 260 PHE A CA 1
ATOM 2031 C C . PHE A 1 260 ? -6.337 9.438 12.284 1.00 95.88 260 PHE A C 1
ATOM 2033 O O . PHE A 1 260 ? -5.849 8.853 11.321 1.00 95.88 260 PHE A O 1
ATOM 2040 N N . LYS A 1 261 ? -7.306 10.347 12.127 1.00 95.56 261 LYS A N 1
ATOM 2041 C CA . LYS A 1 261 ? -7.846 10.703 10.804 1.00 95.56 261 LYS A CA 1
ATOM 2042 C C . LYS A 1 261 ? -6.781 11.306 9.885 1.00 95.56 261 LYS A C 1
ATOM 2044 O O . LYS A 1 261 ? -6.747 10.959 8.708 1.00 95.56 261 LYS A O 1
ATOM 2049 N N . GLU A 1 262 ? -5.889 12.159 10.391 1.00 91.94 262 GLU A N 1
ATOM 2050 C CA . GLU A 1 262 ? -4.753 12.670 9.604 1.00 91.94 262 GLU A CA 1
ATOM 2051 C C . GLU A 1 262 ? -3.775 11.559 9.203 1.00 91.94 262 GLU A C 1
ATOM 2053 O O . GLU A 1 262 ? -3.180 11.607 8.128 1.00 91.94 262 GLU A O 1
ATOM 2058 N N . THR A 1 263 ? -3.630 10.532 10.040 1.00 91.75 263 THR A N 1
ATOM 2059 C CA . THR A 1 263 ? -2.847 9.338 9.707 1.00 91.75 263 THR A CA 1
ATOM 2060 C C . THR A 1 263 ? -3.532 8.521 8.610 1.00 91.75 263 THR A C 1
ATOM 2062 O O . THR A 1 263 ? -2.885 8.159 7.632 1.00 91.75 263 THR A O 1
ATOM 2065 N N . LEU A 1 264 ? -4.850 8.315 8.698 1.00 92.62 264 LEU A N 1
ATOM 2066 C CA . LEU A 1 264 ? -5.634 7.612 7.676 1.00 92.62 264 LEU A CA 1
ATOM 2067 C C . LEU A 1 264 ? -5.589 8.302 6.307 1.00 92.62 264 LEU A C 1
ATOM 2069 O O . LEU A 1 264 ? -5.545 7.623 5.288 1.00 92.62 264 LEU A O 1
ATOM 2073 N N . LYS A 1 265 ? -5.511 9.636 6.248 1.00 88.62 265 LYS A N 1
ATOM 2074 C CA . LYS A 1 265 ? -5.340 10.365 4.973 1.00 88.62 265 LYS A CA 1
ATOM 2075 C C . LYS A 1 265 ? -4.064 9.995 4.217 1.00 88.62 265 LYS A C 1
ATOM 2077 O O . LYS A 1 265 ? -3.959 10.304 3.034 1.00 88.62 265 LYS A O 1
ATOM 2082 N N . LYS A 1 266 ? -3.098 9.370 4.894 1.00 85.94 266 LYS A N 1
ATOM 2083 C CA . LYS A 1 266 ? -1.842 8.930 4.290 1.00 85.94 266 LYS A CA 1
ATOM 2084 C C . LYS A 1 266 ? -1.915 7.521 3.692 1.00 85.94 266 LYS A C 1
ATOM 2086 O O . LYS A 1 266 ? -0.922 7.007 3.189 1.00 85.94 266 LYS A O 1
ATOM 2091 N N . ALA A 1 267 ? -3.054 6.859 3.816 1.00 87.81 267 ALA A N 1
ATOM 2092 C CA . ALA A 1 267 ? -3.180 5.468 3.442 1.00 87.81 267 ALA A CA 1
ATOM 2093 C C . ALA A 1 267 ? -3.348 5.304 1.928 1.00 87.81 267 ALA A C 1
ATOM 2095 O O . ALA A 1 267 ? -4.091 6.055 1.295 1.00 87.81 267 ALA A O 1
ATOM 2096 N N . VAL A 1 268 ? -2.703 4.272 1.385 1.00 87.44 268 VAL A N 1
ATOM 2097 C CA . VAL A 1 268 ? -2.930 3.776 0.025 1.00 87.44 268 VAL A CA 1
ATOM 2098 C C . VAL A 1 268 ? -3.851 2.565 0.153 1.00 87.44 268 VAL A C 1
ATOM 2100 O O . VAL A 1 268 ? -3.427 1.570 0.738 1.00 87.44 268 VAL A O 1
ATOM 2103 N N . PRO A 1 269 ? -5.109 2.612 -0.312 1.00 89.81 269 PRO A N 1
ATOM 2104 C CA . PRO A 1 269 ? -6.043 1.494 -0.164 1.00 89.81 269 PRO A CA 1
ATOM 2105 C C . PRO A 1 269 ? -5.795 0.387 -1.205 1.00 89.81 269 PRO A C 1
ATOM 2107 O O . PRO A 1 269 ? -6.755 -0.175 -1.714 1.00 89.81 269 PRO A O 1
ATOM 2110 N N . LYS A 1 270 ? -4.526 0.148 -1.561 1.00 88.81 270 LYS A N 1
ATOM 2111 C CA . LYS A 1 270 ? -4.040 -0.762 -2.607 1.00 88.81 270 LYS A CA 1
ATOM 2112 C C . LYS A 1 270 ? -2.600 -1.174 -2.327 1.00 88.81 270 LYS A C 1
ATOM 2114 O O . LYS A 1 270 ? -1.909 -0.456 -1.599 1.00 88.81 270 LYS A O 1
ATOM 2119 N N . HIS A 1 271 ? -2.162 -2.287 -2.912 1.00 87.62 271 HIS A N 1
ATOM 2120 C CA . HIS A 1 271 ? -0.827 -2.867 -2.705 1.00 87.62 271 HIS A CA 1
ATOM 2121 C C . HIS A 1 271 ? -0.468 -3.008 -1.221 1.00 87.62 271 HIS A C 1
ATOM 2123 O O . HIS A 1 271 ? 0.651 -2.740 -0.769 1.00 87.62 271 HIS A O 1
ATOM 2129 N N . MET A 1 272 ? -1.481 -3.354 -0.426 1.00 90.56 272 MET A N 1
ATOM 2130 C CA . MET A 1 272 ? -1.370 -3.465 1.018 1.00 90.56 272 MET A CA 1
ATOM 2131 C C . MET A 1 272 ? -0.584 -4.713 1.402 1.00 90.56 272 MET A C 1
ATOM 2133 O O . MET A 1 272 ? -0.716 -5.772 0.796 1.00 90.56 272 MET A O 1
ATOM 2137 N N . PHE A 1 273 ? 0.182 -4.618 2.484 1.00 91.12 273 PHE A N 1
ATOM 2138 C CA . PHE A 1 273 ? 0.907 -5.774 2.990 1.00 91.12 273 PHE A CA 1
ATOM 2139 C C . PHE A 1 273 ? -0.073 -6.868 3.424 1.00 91.12 273 PHE A C 1
ATOM 2141 O O . PHE A 1 273 ? -0.926 -6.631 4.278 1.00 91.12 273 PHE A O 1
ATOM 2148 N N . ALA A 1 274 ? 0.089 -8.085 2.913 1.00 92.19 274 ALA A N 1
ATOM 2149 C CA . ALA A 1 274 ? -0.746 -9.221 3.279 1.00 92.19 274 ALA A CA 1
ATOM 2150 C C . ALA A 1 274 ? 0.064 -10.362 3.901 1.00 92.19 274 ALA A C 1
ATOM 2152 O O . ALA A 1 274 ? 1.223 -10.620 3.575 1.00 92.19 274 ALA A O 1
ATOM 2153 N N . LYS A 1 275 ? -0.576 -11.071 4.830 1.00 92.62 275 LYS A N 1
ATOM 2154 C CA . LYS A 1 275 ? -0.115 -12.364 5.343 1.00 92.62 275 LYS A CA 1
ATOM 2155 C C . LYS A 1 275 ? -1.312 -13.217 5.745 1.00 92.62 275 LYS A C 1
ATOM 2157 O O . LYS A 1 275 ? -2.429 -12.723 5.845 1.00 92.62 275 LYS A O 1
ATOM 2162 N N . TRP A 1 276 ? -1.057 -14.469 6.113 1.00 91.44 276 TRP A N 1
ATOM 2163 C CA . TRP A 1 276 ? -2.087 -15.426 6.545 1.00 91.44 276 TRP A CA 1
ATOM 2164 C C . TRP A 1 276 ? -3.050 -14.922 7.637 1.00 91.44 276 TRP A C 1
ATOM 2166 O O . TRP A 1 276 ? -4.147 -15.453 7.771 1.00 91.44 276 TRP A O 1
ATOM 2176 N N . SER A 1 277 ? -2.657 -13.930 8.445 1.00 93.88 277 SER A N 1
ATOM 2177 C CA . SER A 1 277 ? -3.499 -13.374 9.512 1.00 93.88 277 SER A CA 1
ATOM 2178 C C . SER A 1 277 ? -4.270 -12.108 9.117 1.00 93.88 277 SER A C 1
ATOM 2180 O O . SER A 1 277 ? -4.882 -11.504 9.995 1.00 93.88 277 SER A O 1
ATOM 2182 N N . GLY A 1 278 ? -4.179 -11.651 7.867 1.00 96.31 278 GLY A N 1
ATOM 2183 C CA . GLY A 1 278 ? -4.894 -10.478 7.369 1.00 96.31 278 GLY A CA 1
ATOM 2184 C C . GLY A 1 278 ? -4.058 -9.548 6.490 1.00 96.31 278 GLY A C 1
ATOM 2185 O O . GLY A 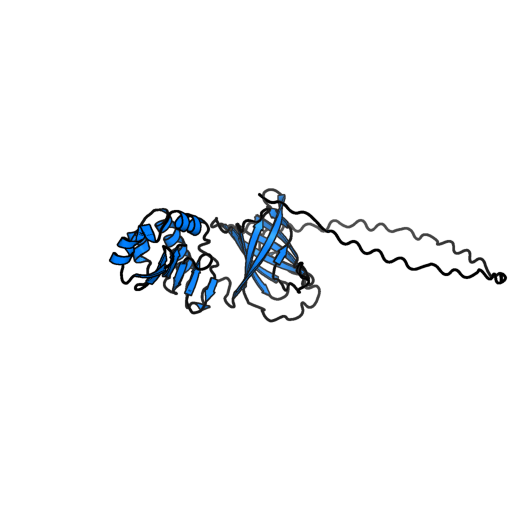1 278 ? -2.871 -9.776 6.243 1.00 96.31 278 GLY A O 1
ATOM 2186 N N . ILE A 1 279 ? -4.713 -8.474 6.062 1.00 96.75 279 ILE A N 1
ATOM 2187 C CA . ILE A 1 279 ? -4.199 -7.441 5.165 1.00 96.75 279 ILE A CA 1
ATOM 2188 C C . ILE A 1 279 ? -4.027 -6.150 5.961 1.00 96.75 279 ILE A C 1
ATOM 2190 O O . ILE A 1 279 ? -4.923 -5.740 6.696 1.00 96.75 279 ILE A O 1
ATOM 2194 N N . MET A 1 280 ? -2.865 -5.526 5.853 1.00 95.00 280 MET A N 1
ATOM 2195 C CA . MET A 1 280 ? -2.434 -4.399 6.661 1.00 95.00 280 MET A CA 1
ATOM 2196 C C . MET A 1 280 ? -2.444 -3.113 5.843 1.00 95.00 280 MET A C 1
ATOM 2198 O O . MET A 1 280 ? -1.744 -2.995 4.841 1.00 95.00 280 MET A O 1
ATOM 2202 N N . LEU A 1 281 ? -3.167 -2.116 6.341 1.00 93.06 281 LEU A N 1
ATOM 2203 C CA . LEU A 1 281 ? -3.125 -0.755 5.827 1.00 93.06 281 LEU A CA 1
ATOM 2204 C C . LEU A 1 281 ? -2.203 0.100 6.704 1.00 93.06 281 LEU A C 1
ATOM 2206 O O . LEU A 1 281 ? -2.182 -0.048 7.934 1.00 93.06 281 LEU A O 1
ATOM 2210 N N . LEU A 1 282 ? -1.477 1.024 6.066 1.00 89.19 282 LEU A N 1
ATOM 2211 C CA . LEU A 1 282 ? -0.442 1.849 6.701 1.00 89.19 282 LEU A CA 1
ATOM 2212 C C . LEU A 1 282 ? 0.638 0.969 7.368 1.00 89.19 282 LEU A C 1
ATOM 2214 O O . LEU A 1 282 ? 1.089 -0.016 6.799 1.00 89.19 282 LEU A O 1
ATOM 2218 N N . SER A 1 283 ? 1.077 1.318 8.574 1.00 89.00 283 SER A N 1
ATOM 2219 C CA . SER A 1 283 ? 2.082 0.611 9.372 1.00 89.00 283 SER A CA 1
ATOM 2220 C C . SER A 1 283 ? 1.436 -0.250 10.468 1.00 89.00 283 SER A C 1
ATOM 2222 O O . SER A 1 283 ? 1.986 -0.406 11.565 1.00 89.00 283 SER A O 1
ATOM 2224 N N . GLY A 1 284 ? 0.250 -0.802 10.188 1.00 92.69 284 GLY A N 1
ATOM 2225 C CA . GLY A 1 284 ? -0.509 -1.641 11.119 1.00 92.69 284 GLY A CA 1
ATOM 2226 C C . GLY A 1 284 ? -1.620 -0.921 11.870 1.00 92.69 284 GLY A C 1
ATOM 2227 O O . GLY A 1 284 ? -2.222 -1.511 12.768 1.00 92.69 284 GLY A O 1
ATOM 2228 N N . GLU A 1 285 ? -1.899 0.330 11.513 1.00 96.19 285 GLU A N 1
ATOM 2229 C CA . GLU A 1 285 ? -3.008 1.117 12.046 1.00 96.19 285 GLU A CA 1
ATOM 2230 C C . GLU A 1 285 ? -4.370 0.459 11.802 1.00 96.19 285 GLU A C 1
ATOM 2232 O O . GLU A 1 285 ? -5.249 0.562 12.659 1.00 96.19 285 GLU A O 1
ATOM 2237 N N . VAL A 1 286 ? -4.540 -0.237 10.675 1.00 97.75 286 VAL A N 1
ATOM 2238 C CA . VAL A 1 286 ? -5.767 -0.969 10.339 1.00 97.75 286 VAL A CA 1
ATOM 2239 C C . VAL A 1 286 ? -5.397 -2.328 9.754 1.00 97.75 286 VAL A C 1
ATOM 2241 O O . VAL A 1 286 ? -4.513 -2.419 8.903 1.00 97.75 286 VAL A O 1
ATOM 2244 N N . TRP A 1 287 ? -6.079 -3.378 10.206 1.00 98.12 287 TRP A N 1
ATOM 2245 C CA . TRP A 1 287 ? -5.995 -4.709 9.604 1.00 98.12 287 TRP A CA 1
ATOM 2246 C C . TRP A 1 287 ? -7.366 -5.168 9.133 1.00 98.12 287 TRP A C 1
ATOM 2248 O O . TRP A 1 287 ? -8.342 -5.018 9.870 1.00 98.12 287 TRP A O 1
ATOM 2258 N N . PHE A 1 288 ? -7.408 -5.785 7.957 1.00 98.44 288 PHE A N 1
ATOM 2259 C CA . PHE A 1 288 ? -8.581 -6.411 7.363 1.00 98.44 288 PHE A CA 1
ATOM 2260 C C . PHE A 1 288 ? -8.432 -7.937 7.336 1.00 98.44 288 PHE A C 1
ATOM 2262 O O . PHE A 1 288 ? -7.320 -8.456 7.214 1.00 98.44 288 PHE A O 1
ATOM 2269 N N . ASN A 1 289 ? -9.541 -8.665 7.449 1.00 97.44 289 ASN A N 1
ATOM 2270 C CA . ASN A 1 289 ? -9.600 -10.087 7.101 1.00 97.44 289 ASN A CA 1
ATOM 2271 C C . ASN A 1 289 ? -9.910 -10.281 5.603 1.00 97.44 289 ASN A C 1
ATOM 2273 O O . ASN A 1 289 ? -10.074 -9.311 4.864 1.00 97.44 289 ASN A O 1
ATOM 2277 N N . ALA A 1 290 ? -10.026 -11.540 5.170 1.00 96.62 290 ALA A N 1
ATOM 2278 C CA . ALA A 1 290 ? -10.303 -11.897 3.778 1.00 96.62 290 ALA A CA 1
ATOM 2279 C C . ALA A 1 290 ? -11.675 -11.428 3.251 1.00 96.62 290 ALA A C 1
ATOM 2281 O O . ALA A 1 290 ? -11.860 -11.326 2.042 1.00 96.62 290 ALA A O 1
ATOM 2282 N N . ASP A 1 291 ? -12.617 -11.111 4.145 1.00 96.56 291 ASP A N 1
ATOM 2283 C CA . ASP A 1 291 ? -13.949 -10.593 3.809 1.00 96.56 291 ASP A CA 1
ATOM 2284 C C . ASP A 1 291 ? -13.995 -9.052 3.808 1.00 96.56 291 ASP A C 1
ATOM 2286 O O . ASP A 1 291 ? -15.068 -8.449 3.719 1.00 96.56 291 ASP A O 1
ATOM 2290 N N . GLY A 1 292 ? -12.843 -8.388 3.964 1.00 97.31 292 GLY A N 1
ATOM 2291 C CA . GLY A 1 292 ? -12.749 -6.929 4.032 1.00 97.31 292 GLY A CA 1
ATOM 2292 C C . GLY A 1 292 ? -13.276 -6.331 5.341 1.00 97.31 292 GLY A C 1
ATOM 2293 O O . GLY A 1 292 ? -13.514 -5.124 5.416 1.00 97.31 292 GLY A O 1
ATOM 2294 N N . LYS A 1 293 ? -13.467 -7.142 6.390 1.00 98.38 293 LYS A N 1
ATOM 2295 C CA . LYS A 1 293 ? -13.818 -6.651 7.729 1.00 98.38 293 LYS A CA 1
ATOM 2296 C C . LYS A 1 293 ? -12.581 -6.219 8.491 1.00 98.38 293 LYS A C 1
ATOM 2298 O O . LYS A 1 293 ? -11.551 -6.885 8.455 1.00 98.38 293 LYS A O 1
ATOM 2303 N N . VAL A 1 294 ? -12.701 -5.125 9.232 1.00 98.56 294 VAL A N 1
ATOM 2304 C CA . VAL A 1 294 ? -11.638 -4.611 10.094 1.00 98.56 294 VAL A CA 1
ATOM 2305 C C . VAL A 1 294 ? -11.532 -5.486 11.340 1.00 98.56 294 VAL A C 1
ATOM 2307 O O . VAL A 1 294 ? -12.494 -5.611 12.093 1.00 98.56 294 VAL A O 1
ATOM 2310 N N . ILE A 1 295 ? -10.347 -6.043 11.576 1.00 98.06 295 ILE A N 1
ATOM 2311 C CA . ILE A 1 295 ? -10.049 -6.971 12.681 1.00 98.06 295 ILE A CA 1
ATOM 2312 C C . ILE A 1 295 ? -9.093 -6.389 13.732 1.00 98.06 295 ILE A C 1
ATOM 2314 O O . ILE A 1 295 ? -8.923 -6.962 14.807 1.00 98.06 295 ILE A O 1
ATOM 2318 N N . SER A 1 296 ? -8.456 -5.250 13.450 1.00 97.75 296 SER A N 1
ATOM 2319 C CA . SER A 1 296 ? -7.629 -4.519 14.416 1.00 97.75 296 SER A CA 1
ATOM 2320 C C . SER A 1 296 ? -7.552 -3.042 14.052 1.00 97.75 296 SER A C 1
ATOM 2322 O O . SER A 1 296 ? -7.444 -2.696 12.876 1.00 97.75 296 SER A O 1
ATOM 2324 N N . LEU A 1 297 ? -7.549 -2.184 15.075 1.00 97.88 297 LEU A N 1
ATOM 2325 C CA . LEU A 1 297 ? -7.367 -0.738 14.945 1.00 97.88 297 LEU A CA 1
ATOM 2326 C C . LEU A 1 297 ? -6.340 -0.226 15.956 1.00 97.88 297 LEU A C 1
ATOM 2328 O O . LEU A 1 297 ? -6.417 -0.537 17.146 1.00 97.88 297 LEU A O 1
ATOM 2332 N N . ILE A 1 298 ? -5.396 0.592 15.497 1.00 96.75 298 ILE A N 1
ATOM 2333 C CA . ILE A 1 298 ? -4.401 1.257 16.342 1.00 96.75 298 ILE A CA 1
ATOM 2334 C C . ILE A 1 298 ? -4.461 2.764 16.089 1.00 96.75 298 ILE A C 1
ATOM 2336 O O . ILE A 1 298 ? -3.868 3.268 15.143 1.00 96.75 298 ILE A O 1
ATOM 2340 N N . SER A 1 299 ? -5.131 3.481 16.990 1.00 94.69 299 SER A N 1
ATOM 2341 C CA . SER A 1 299 ? -5.082 4.939 17.094 1.00 94.69 299 SER A CA 1
ATOM 2342 C C . SER A 1 299 ? -4.027 5.327 18.125 1.00 94.69 299 SER A C 1
ATOM 2344 O O . SER A 1 299 ? -4.205 5.088 19.324 1.00 94.69 299 SER A O 1
ATO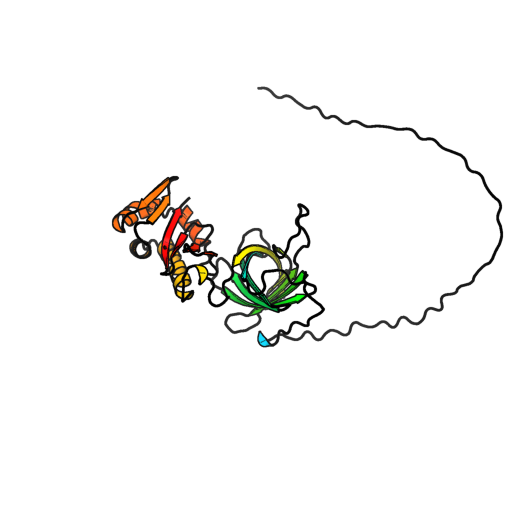M 2346 N N . ARG A 1 300 ? -2.916 5.902 17.666 1.00 86.12 300 ARG A N 1
ATOM 2347 C CA . ARG A 1 300 ? -1.822 6.359 18.537 1.00 86.12 300 ARG A CA 1
ATOM 2348 C C . ARG A 1 300 ? -2.066 7.758 19.081 1.00 86.12 300 ARG A C 1
ATOM 2350 O O . ARG A 1 300 ? -2.735 8.547 18.384 1.00 86.12 300 ARG A O 1
#